Protein AF-A0A355U3R2-F1 (afdb_monomer)

pLDDT: mean 89.85, std 12.74, range [35.38, 98.75]

Radius of gyration: 18.37 Å; Cα contacts (8 Å, |Δi|>4): 341; chains: 1; bounding box: 44×31×58 Å

Structure (mmCIF, N/CA/C/O backbone):
data_AF-A0A355U3R2-F1
#
_entry.id   AF-A0A355U3R2-F1
#
loop_
_atom_site.group_PDB
_atom_site.id
_atom_site.type_symbol
_atom_site.label_atom_id
_atom_site.label_alt_id
_atom_site.label_comp_id
_atom_site.label_asym_id
_atom_site.label_entity_id
_atom_site.label_seq_id
_atom_site.pdbx_PDB_ins_code
_atom_site.Cartn_x
_atom_site.Cartn_y
_atom_site.Cartn_z
_atom_site.occupancy
_atom_site.B_iso_or_equiv
_atom_site.auth_seq_id
_atom_site.auth_comp_id
_atom_site.auth_asym_id
_atom_site.auth_atom_id
_atom_site.pdbx_PDB_model_num
ATOM 1 N N . MET A 1 1 ? -18.782 13.276 33.939 1.00 35.38 1 MET A N 1
ATOM 2 C CA . MET A 1 1 ? -17.919 12.257 34.568 1.00 35.38 1 MET A CA 1
ATOM 3 C C . MET A 1 1 ? -17.200 11.603 33.400 1.00 35.38 1 MET A C 1
ATOM 5 O O . MET A 1 1 ? -17.898 11.172 32.496 1.00 35.38 1 MET A O 1
ATOM 9 N N . ARG A 1 2 ? -15.871 11.738 33.277 1.00 37.59 2 ARG A N 1
ATOM 10 C CA . ARG A 1 2 ? -15.135 11.138 32.151 1.00 37.59 2 ARG A CA 1
ATOM 11 C C . ARG A 1 2 ? -15.121 9.638 32.408 1.00 37.59 2 ARG A C 1
ATOM 13 O O . ARG A 1 2 ? -14.421 9.204 33.317 1.00 37.59 2 ARG A O 1
ATOM 20 N N . ASP A 1 3 ? -15.949 8.891 31.693 1.00 45.31 3 ASP A N 1
ATOM 21 C CA . ASP A 1 3 ? -15.843 7.439 31.676 1.00 45.31 3 ASP A CA 1
ATOM 22 C C . ASP A 1 3 ? -14.505 7.118 31.007 1.00 45.31 3 ASP A C 1
ATOM 24 O O . ASP A 1 3 ? -14.328 7.316 29.807 1.00 45.31 3 ASP A O 1
ATOM 28 N N . TYR A 1 4 ? -13.511 6.746 31.813 1.00 55.56 4 TYR A N 1
ATOM 29 C CA . TYR A 1 4 ? -12.210 6.318 31.318 1.00 55.56 4 TYR A CA 1
ATOM 30 C C . TYR A 1 4 ? -12.395 4.940 30.683 1.00 55.56 4 TYR A C 1
ATOM 32 O O . TYR A 1 4 ? -12.311 3.916 31.360 1.00 55.56 4 TYR A O 1
ATOM 40 N N . PHE A 1 5 ? -12.704 4.913 29.388 1.00 63.75 5 PHE A N 1
ATOM 41 C CA . PHE A 1 5 ? -12.643 3.688 28.607 1.00 63.75 5 PHE A CA 1
ATOM 42 C C . PHE A 1 5 ? -11.189 3.220 28.580 1.00 63.75 5 PHE A C 1
ATOM 44 O O . PHE A 1 5 ? -10.333 3.848 27.961 1.00 63.75 5 PHE A O 1
ATOM 51 N N . CYS A 1 6 ? -10.901 2.135 29.296 1.00 68.62 6 CYS A N 1
ATOM 52 C CA . CYS A 1 6 ? -9.616 1.466 29.192 1.00 68.62 6 CYS A CA 1
ATOM 53 C C . CYS A 1 6 ? -9.643 0.533 27.982 1.00 68.62 6 CYS A C 1
ATOM 55 O O . CYS A 1 6 ? -10.516 -0.332 27.878 1.00 68.62 6 CYS A O 1
ATOM 57 N N . TYR A 1 7 ? -8.664 0.680 27.096 1.00 74.56 7 TYR A N 1
ATOM 58 C CA . TYR A 1 7 ? -8.499 -0.190 25.939 1.00 74.56 7 TYR A CA 1
ATOM 59 C C . TYR A 1 7 ? -7.416 -1.219 26.222 1.00 74.56 7 TYR A C 1
ATOM 61 O O . TYR A 1 7 ? -6.373 -0.903 26.799 1.00 74.56 7 TYR A O 1
ATOM 69 N N . TYR A 1 8 ? -7.662 -2.459 25.808 1.00 77.50 8 TYR A N 1
ATOM 70 C CA . TYR A 1 8 ? -6.742 -3.564 26.025 1.00 77.50 8 TYR A CA 1
ATOM 71 C C . TYR A 1 8 ? -6.544 -4.364 24.742 1.00 77.50 8 TYR A C 1
ATOM 73 O O . TYR A 1 8 ? -7.504 -4.628 24.020 1.00 77.50 8 TYR A O 1
ATOM 81 N N . GLU A 1 9 ? -5.312 -4.801 24.495 1.00 83.38 9 GLU A N 1
ATOM 82 C CA . GLU A 1 9 ? -4.995 -5.792 23.466 1.00 83.38 9 GLU A CA 1
ATOM 83 C C . GLU A 1 9 ? -4.500 -7.088 24.115 1.00 83.38 9 GLU A C 1
ATOM 85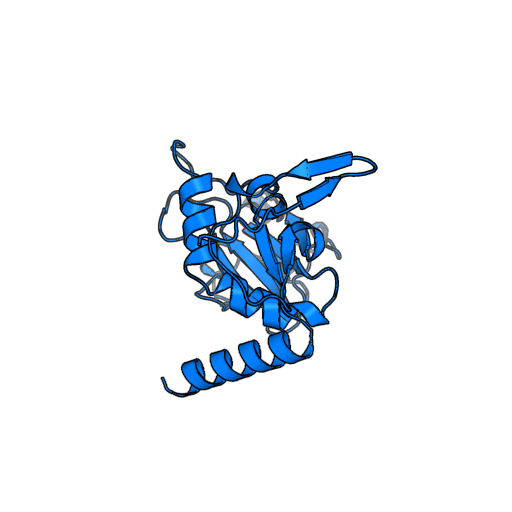 O O . GLU A 1 9 ? -3.821 -7.071 25.148 1.00 83.38 9 GLU A O 1
ATOM 90 N N . LYS A 1 10 ? -4.850 -8.231 23.517 1.00 77.06 10 LYS A N 1
ATOM 91 C CA . LYS A 1 10 ? -4.363 -9.540 23.957 1.00 77.06 10 LYS A CA 1
ATOM 92 C C . LYS A 1 10 ? -3.159 -9.942 23.111 1.00 77.06 10 LYS A C 1
ATOM 94 O O . LYS A 1 10 ? -3.296 -10.148 21.908 1.00 77.06 10 LYS A O 1
ATOM 99 N N . VAL A 1 11 ? -1.998 -10.093 23.741 1.00 80.44 11 VAL A N 1
ATOM 100 C CA . VAL A 1 11 ? -0.756 -10.530 23.088 1.00 80.44 11 VAL A CA 1
ATOM 101 C C . VAL A 1 11 ? -0.393 -11.902 23.642 1.00 80.44 11 VAL A C 1
ATOM 103 O O . VAL A 1 11 ? 0.079 -12.037 24.769 1.00 80.44 11 VAL A O 1
ATOM 106 N N . GLY A 1 12 ? -0.680 -12.952 22.870 1.00 81.94 12 GLY A N 1
ATOM 107 C CA . GLY A 1 12 ? -0.558 -14.327 23.357 1.00 81.94 12 GLY A CA 1
ATOM 108 C C . GLY A 1 12 ? -1.509 -14.587 24.531 1.00 81.94 12 GLY A C 1
ATOM 109 O O . GLY A 1 12 ? -2.730 -14.543 24.369 1.00 81.94 12 GLY A O 1
ATOM 110 N N . SER A 1 13 ? -0.961 -14.872 25.713 1.00 80.38 13 SER A N 1
ATOM 111 C CA . SER A 1 13 ? -1.727 -15.053 26.956 1.00 80.38 13 SER A CA 1
ATOM 112 C C . SER A 1 13 ? -1.881 -13.776 27.786 1.00 80.38 13 SER A C 1
ATOM 114 O O . SER A 1 13 ? -2.672 -13.769 28.727 1.00 80.38 13 SER A O 1
ATOM 116 N N . GLU A 1 14 ? -1.151 -12.710 27.463 1.00 82.50 14 GLU A N 1
ATOM 117 C CA . GLU A 1 14 ? -1.108 -11.484 28.260 1.00 82.50 14 GLU A CA 1
ATOM 118 C C . GLU A 1 14 ? -2.121 -10.445 27.773 1.00 82.50 14 GLU A C 1
ATOM 120 O O . GLU A 1 14 ? -2.466 -10.386 26.592 1.00 82.50 14 GLU A O 1
ATOM 125 N N . THR A 1 15 ? -2.605 -9.618 28.702 1.00 84.00 15 THR A N 1
ATOM 126 C CA . THR A 1 15 ? -3.482 -8.476 28.414 1.00 84.00 15 THR A CA 1
ATOM 127 C C . THR A 1 15 ? -2.700 -7.194 28.660 1.00 84.00 15 THR A C 1
ATOM 129 O O . THR A 1 15 ? -2.269 -6.944 29.785 1.00 84.00 15 THR A O 1
ATOM 132 N N . LYS A 1 16 ? -2.519 -6.383 27.619 1.00 85.00 16 LYS A N 1
ATOM 133 C CA . LYS A 1 16 ? -1.796 -5.110 27.679 1.00 85.00 16 LYS A CA 1
ATOM 134 C C . LYS A 1 16 ? -2.791 -3.955 27.625 1.00 85.00 16 LYS A C 1
ATOM 136 O O . LYS A 1 16 ? -3.649 -3.938 26.750 1.00 85.00 16 LYS A O 1
ATOM 141 N N . ASN A 1 17 ? -2.676 -2.996 28.544 1.00 84.69 17 ASN A N 1
ATOM 142 C CA . ASN A 1 17 ? -3.423 -1.738 28.472 1.00 84.69 17 ASN A CA 1
ATOM 143 C C . ASN A 1 17 ? -2.797 -0.844 27.387 1.00 84.69 17 ASN A C 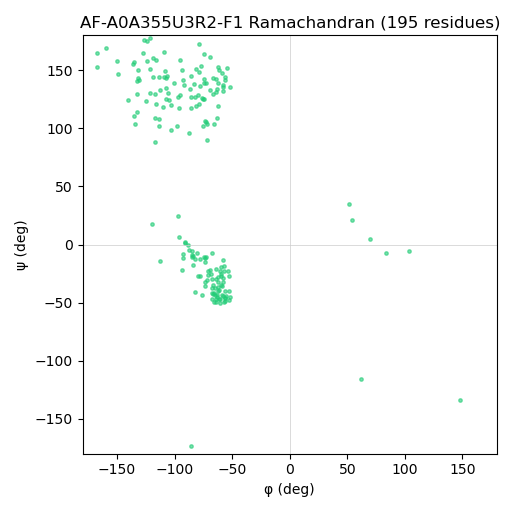1
ATOM 145 O O . ASN A 1 17 ? -1.594 -0.594 27.427 1.00 84.69 17 ASN A O 1
ATOM 149 N N . ILE A 1 18 ? -3.610 -0.396 26.433 1.00 84.44 18 ILE A N 1
ATOM 150 C CA . ILE A 1 18 ? -3.215 0.452 25.298 1.00 84.44 18 ILE A CA 1
ATOM 151 C C . ILE A 1 18 ? -3.962 1.789 25.288 1.00 84.44 18 ILE A C 1
ATOM 153 O O . ILE A 1 18 ? -4.020 2.450 24.260 1.00 84.44 18 ILE A O 1
ATOM 157 N N . THR A 1 19 ? -4.560 2.187 26.413 1.00 82.12 19 THR A N 1
ATOM 158 C CA . THR A 1 19 ? -5.394 3.399 26.510 1.00 82.12 19 THR A CA 1
ATOM 159 C C . THR A 1 19 ? -4.635 4.649 26.068 1.00 82.12 19 THR A C 1
ATOM 161 O O . THR A 1 19 ? -5.186 5.459 25.333 1.00 82.12 19 THR A O 1
ATOM 164 N N . ASP A 1 20 ? -3.356 4.758 26.432 1.00 83.88 20 ASP A N 1
ATOM 165 C CA . ASP A 1 20 ? -2.499 5.889 26.051 1.00 83.88 20 ASP A CA 1
ATOM 166 C C . ASP A 1 20 ? -2.074 5.860 24.569 1.00 83.88 20 ASP A C 1
ATOM 168 O O . ASP A 1 20 ? -1.538 6.842 24.062 1.00 83.88 20 ASP A O 1
ATOM 172 N N . GLU A 1 21 ? -2.300 4.744 23.866 1.00 81.31 21 GLU A N 1
ATOM 173 C CA . GLU A 1 21 ? -2.041 4.607 22.427 1.00 81.31 21 GLU A CA 1
ATOM 174 C C . GLU A 1 21 ? -3.284 4.943 21.579 1.00 81.31 21 GLU A C 1
ATOM 176 O O . GLU A 1 21 ? -3.194 4.992 20.351 1.00 81.31 21 GLU A O 1
ATOM 181 N N . ILE A 1 22 ? -4.453 5.151 22.201 1.00 85.00 22 ILE A N 1
ATOM 182 C CA . ILE A 1 22 ? -5.702 5.387 21.476 1.00 85.00 22 ILE A CA 1
ATOM 183 C C . ILE A 1 22 ? -5.779 6.835 20.978 1.00 85.00 22 ILE A C 1
ATOM 185 O O . ILE A 1 22 ? -5.762 7.767 21.782 1.00 85.00 22 ILE A O 1
ATOM 189 N N . PRO A 1 23 ? -5.908 7.044 19.656 1.00 81.19 23 PRO A N 1
ATOM 190 C CA . PRO A 1 23 ? -5.811 8.375 19.056 1.00 81.19 23 PRO A CA 1
ATOM 191 C C . PRO A 1 23 ? -7.080 9.225 19.231 1.00 81.19 23 PRO A C 1
ATOM 193 O O . PRO A 1 23 ? -7.009 10.451 19.188 1.00 81.19 23 PRO A O 1
ATOM 196 N N . PHE A 1 24 ? -8.249 8.588 19.358 1.00 87.25 24 PHE A N 1
ATOM 197 C CA . PHE A 1 24 ? -9.562 9.235 19.394 1.00 87.25 24 PHE A CA 1
ATOM 198 C C . PHE A 1 24 ? -10.654 8.260 19.856 1.00 87.25 24 PHE A C 1
ATOM 200 O O . PHE A 1 24 ? -10.472 7.042 19.829 1.00 87.25 24 PHE A O 1
ATOM 207 N N . ASP A 1 25 ? -11.815 8.802 20.223 1.00 86.44 25 ASP A N 1
ATOM 208 C CA . ASP A 1 25 ? -12.994 8.011 20.574 1.00 86.44 25 ASP A CA 1
ATOM 209 C C . ASP A 1 25 ? -13.664 7.400 19.333 1.00 86.44 25 ASP A C 1
ATOM 211 O O . ASP A 1 25 ? -13.779 8.032 18.280 1.00 86.44 25 ASP A O 1
ATOM 215 N N . ILE A 1 26 ? -14.161 6.170 19.474 1.00 87.38 26 ILE A N 1
ATOM 216 C CA . ILE A 1 26 ? -14.922 5.445 18.446 1.00 87.38 26 ILE A CA 1
ATOM 217 C C . ILE A 1 26 ? -16.285 5.012 19.001 1.00 87.38 26 ILE A C 1
ATOM 219 O O . ILE A 1 26 ? -16.444 4.903 20.218 1.00 87.38 26 ILE A O 1
ATOM 223 N N . PRO A 1 27 ? -17.293 4.739 18.149 1.00 88.94 27 PRO A N 1
ATOM 224 C CA . PRO A 1 27 ? -18.547 4.159 18.618 1.00 88.94 27 PRO A CA 1
ATOM 225 C C . PRO A 1 27 ? -18.308 2.841 19.366 1.00 88.94 27 PRO A C 1
ATOM 227 O O . PRO A 1 27 ? -17.495 2.033 18.932 1.00 88.94 27 PRO A O 1
ATOM 230 N N . ASN A 1 28 ? -19.091 2.564 20.414 1.00 85.19 28 ASN A N 1
ATOM 231 C CA . ASN A 1 28 ? -18.960 1.339 21.227 1.00 85.19 28 ASN A CA 1
ATOM 232 C C . ASN A 1 28 ? -19.087 0.025 20.432 1.00 85.19 28 ASN A C 1
ATOM 234 O O . ASN A 1 28 ? -18.725 -1.037 20.928 1.00 85.19 28 ASN A O 1
ATOM 238 N N . SER A 1 29 ? -19.665 0.073 19.228 1.00 88.69 29 SER A N 1
ATOM 239 C CA . SER A 1 29 ? -19.777 -1.083 18.336 1.00 88.69 29 SER A CA 1
ATOM 240 C C . SER A 1 29 ? -18.509 -1.351 17.524 1.00 88.69 29 SER A C 1
ATOM 242 O O . SER A 1 29 ? -18.412 -2.400 16.893 1.00 88.6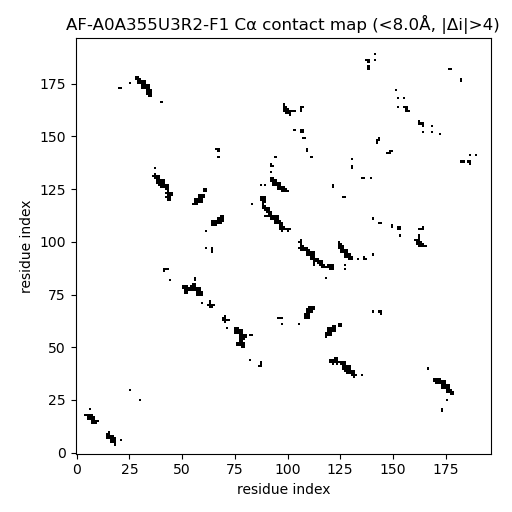9 29 SER A O 1
ATOM 244 N N . TRP A 1 30 ? -17.565 -0.412 17.498 1.00 92.19 30 TRP A N 1
ATOM 245 C CA . TRP A 1 30 ? -16.288 -0.526 16.807 1.00 92.19 30 TRP A CA 1
ATOM 246 C C . TRP A 1 30 ? -15.226 -1.007 17.795 1.00 92.19 30 TRP A C 1
ATOM 248 O O . TRP A 1 30 ? -15.358 -0.849 19.007 1.00 92.19 30 TRP A O 1
ATOM 258 N N . CYS A 1 31 ? -14.144 -1.571 17.275 1.00 90.31 31 CYS A N 1
ATOM 259 C CA . CYS A 1 31 ? -12.959 -1.867 18.069 1.00 90.31 31 CYS A CA 1
ATOM 260 C C . CYS A 1 31 ? -11.713 -1.278 17.415 1.00 90.31 31 CYS A C 1
ATOM 262 O O . CYS A 1 31 ? -11.731 -0.908 16.244 1.00 90.31 31 CYS A O 1
ATOM 264 N N . PHE A 1 32 ? -10.628 -1.194 18.176 1.00 92.50 32 PHE A N 1
ATOM 265 C CA . PHE A 1 32 ? -9.307 -0.942 17.618 1.00 92.50 32 PHE A CA 1
ATOM 266 C C . PHE A 1 32 ? -8.597 -2.262 17.341 1.00 92.50 32 PHE A C 1
ATOM 268 O O . PHE A 1 32 ? -8.695 -3.211 18.122 1.00 92.50 32 PHE A O 1
ATOM 275 N N . ILE A 1 33 ? -7.863 -2.308 16.235 1.00 93.81 33 ILE A N 1
ATOM 276 C CA . ILE A 1 33 ? -7.021 -3.438 15.852 1.00 93.81 33 ILE A CA 1
ATOM 277 C C . ILE A 1 33 ? -5.674 -2.926 15.344 1.00 93.81 33 ILE A C 1
ATOM 279 O O . ILE A 1 33 ? -5.565 -1.795 14.875 1.00 93.81 33 ILE A O 1
ATOM 283 N N . ARG A 1 34 ? -4.630 -3.753 15.423 1.00 95.12 34 ARG A N 1
ATOM 284 C CA . ARG A 1 34 ? -3.361 -3.472 14.743 1.00 95.12 34 ARG A CA 1
ATOM 285 C C . ARG A 1 34 ? -3.504 -3.802 13.262 1.00 95.12 34 ARG A C 1
ATOM 287 O O . ARG A 1 34 ? -4.027 -4.860 12.919 1.00 95.12 34 ARG A O 1
ATOM 294 N N . LEU A 1 35 ? -3.000 -2.942 12.383 1.00 97.19 35 LEU A N 1
ATOM 295 C CA . LEU A 1 35 ? -3.167 -3.106 10.940 1.00 97.19 35 LEU A CA 1
ATOM 296 C C . LEU A 1 35 ? -2.604 -4.444 10.427 1.00 97.19 35 LEU A C 1
ATOM 298 O O . LEU A 1 35 ? -3.205 -5.021 9.524 1.00 97.19 35 LEU A O 1
ATOM 302 N N . LYS A 1 36 ? -1.538 -4.990 11.038 1.00 97.06 36 LYS A N 1
ATOM 303 C CA . LYS A 1 36 ? -0.993 -6.329 10.710 1.00 97.06 36 LYS A CA 1
ATOM 304 C C . LYS A 1 36 ? -2.028 -7.458 10.731 1.00 97.06 36 LYS A C 1
ATOM 306 O O . LYS A 1 36 ? -1.862 -8.444 10.027 1.00 97.06 36 LYS A O 1
ATOM 311 N N . GLU A 1 37 ? -3.099 -7.321 11.512 1.00 96.69 37 GLU A N 1
ATOM 312 C CA . GLU A 1 37 ? -4.168 -8.321 11.588 1.00 96.69 37 GLU A CA 1
ATOM 313 C C . GLU A 1 37 ? -5.075 -8.301 10.345 1.00 96.69 37 GLU A C 1
ATOM 315 O O . GLU A 1 37 ? -5.906 -9.186 10.173 1.00 96.69 37 GLU A O 1
ATOM 320 N N . LEU A 1 38 ? -4.945 -7.290 9.477 1.00 97.56 38 LEU A N 1
ATOM 321 C CA . LEU A 1 38 ? -5.729 -7.122 8.250 1.00 97.56 38 LEU A CA 1
ATOM 322 C C . LEU A 1 38 ? -4.887 -7.278 6.976 1.00 97.56 38 LEU A C 1
ATOM 324 O O . LEU A 1 38 ? -5.459 -7.408 5.889 1.00 97.56 38 LEU A O 1
ATOM 328 N N . ILE A 1 39 ? -3.550 -7.251 7.071 1.00 98.31 39 ILE A N 1
ATOM 329 C CA . ILE A 1 39 ? -2.662 -7.149 5.903 1.00 98.31 39 ILE A CA 1
ATOM 330 C C . ILE A 1 39 ? -1.467 -8.115 5.934 1.00 98.31 39 ILE A C 1
ATOM 332 O O . ILE A 1 39 ? -0.983 -8.517 6.985 1.00 98.31 39 ILE A O 1
ATOM 336 N N . LYS A 1 40 ? -0.925 -8.413 4.750 1.00 97.75 40 LYS A N 1
ATOM 337 C CA . LYS A 1 40 ? 0.433 -8.923 4.521 1.00 97.75 40 LYS A CA 1
ATOM 338 C C . LYS A 1 40 ? 1.233 -7.843 3.795 1.00 97.75 40 LYS A C 1
ATOM 340 O O . LYS A 1 40 ? 0.776 -7.297 2.791 1.00 97.75 40 LYS A O 1
ATOM 345 N N . ILE A 1 41 ? 2.448 -7.569 4.261 1.00 98.06 41 ILE A N 1
ATOM 346 C CA . ILE A 1 41 ? 3.371 -6.644 3.593 1.00 98.06 41 ILE A CA 1
ATOM 347 C C . ILE A 1 41 ? 4.315 -7.445 2.696 1.00 98.06 41 ILE A C 1
ATOM 349 O O . ILE A 1 41 ? 4.946 -8.401 3.144 1.00 98.06 41 ILE A O 1
ATOM 353 N N . ILE A 1 42 ? 4.431 -7.053 1.429 1.00 97.81 42 ILE A N 1
ATOM 354 C CA . ILE A 1 42 ? 5.301 -7.703 0.444 1.00 97.81 42 ILE A CA 1
ATOM 355 C C . ILE A 1 42 ? 6.298 -6.675 -0.100 1.00 97.81 42 ILE A C 1
ATOM 357 O O . ILE A 1 42 ? 5.941 -5.558 -0.491 1.00 97.81 42 ILE A O 1
ATOM 361 N N . SER A 1 43 ? 7.579 -7.046 -0.093 1.00 96.44 43 SER A N 1
ATOM 362 C CA . SER A 1 43 ? 8.673 -6.215 -0.593 1.00 96.44 43 SER A CA 1
ATOM 363 C C . SER A 1 43 ? 8.770 -6.247 -2.117 1.00 96.44 43 SER A C 1
ATOM 365 O O . SER A 1 43 ? 8.472 -7.253 -2.762 1.00 96.44 43 SER A O 1
ATOM 367 N N . GLY A 1 44 ? 9.213 -5.128 -2.692 1.00 96.31 44 GLY A N 1
ATOM 368 C CA . GLY A 1 44 ? 9.498 -5.044 -4.118 1.00 96.31 44 GLY A CA 1
ATOM 369 C C . 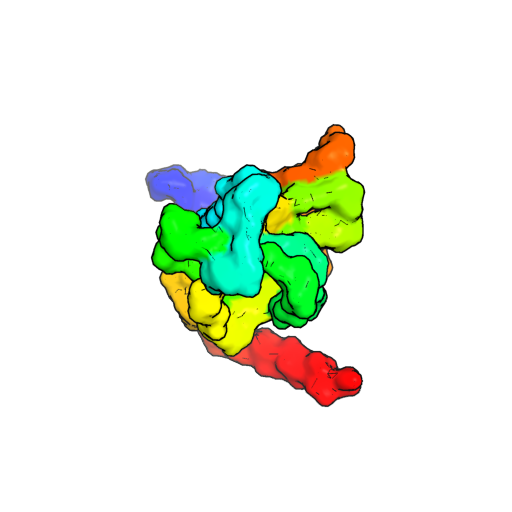GLY A 1 44 ? 10.834 -5.659 -4.519 1.00 96.31 44 GLY A C 1
ATOM 370 O O . GLY A 1 44 ? 11.653 -6.044 -3.684 1.00 96.31 44 GLY A O 1
ATOM 371 N N . VAL A 1 45 ? 11.047 -5.735 -5.828 1.00 96.38 45 VAL A N 1
ATOM 372 C CA . VAL A 1 45 ? 12.217 -6.368 -6.436 1.00 96.38 45 VAL A CA 1
ATOM 373 C C . VAL A 1 45 ? 13.375 -5.381 -6.558 1.00 96.38 45 VAL A C 1
ATOM 375 O O . VAL A 1 45 ? 13.210 -4.251 -7.027 1.00 96.38 45 VAL A O 1
ATOM 378 N N . SER A 1 46 ? 14.561 -5.835 -6.155 1.00 95.44 46 SER A N 1
ATOM 379 C CA . SER A 1 46 ? 15.842 -5.194 -6.461 1.00 95.44 46 SER A CA 1
ATOM 380 C C . SER A 1 46 ? 16.415 -5.792 -7.741 1.00 95.44 46 SER A C 1
ATOM 382 O O . SER A 1 46 ? 16.388 -7.007 -7.924 1.00 95.44 46 SER A O 1
ATOM 384 N N . TYR A 1 47 ? 16.948 -4.950 -8.618 1.00 95.69 47 TYR A N 1
ATOM 385 C CA . TYR A 1 47 ? 17.479 -5.364 -9.915 1.00 95.69 47 TYR A CA 1
ATOM 386 C C . TYR A 1 47 ? 18.620 -4.444 -10.353 1.00 95.69 47 TYR A C 1
ATOM 388 O O . TYR A 1 47 ? 18.726 -3.302 -9.896 1.00 95.69 47 TYR A O 1
ATOM 396 N N . ASP A 1 48 ? 19.474 -4.945 -11.243 1.00 95.50 48 ASP A N 1
ATOM 397 C CA . ASP A 1 48 ? 20.524 -4.154 -11.874 1.00 95.50 48 ASP A CA 1
ATOM 398 C C . ASP A 1 48 ? 19.967 -3.425 -13.105 1.00 95.50 48 ASP A C 1
ATOM 400 O O . ASP A 1 48 ? 19.132 -3.957 -13.837 1.00 95.50 48 ASP A O 1
ATOM 404 N N . LYS A 1 49 ? 20.445 -2.207 -13.377 1.00 94.19 49 LYS A N 1
ATOM 405 C CA . LYS A 1 49 ? 20.036 -1.450 -14.571 1.00 94.19 49 LYS A CA 1
ATOM 406 C C . LYS A 1 49 ? 20.361 -2.185 -15.875 1.00 94.19 49 LYS A C 1
ATOM 408 O O . LYS A 1 49 ? 19.679 -1.963 -16.868 1.00 94.19 49 LYS A O 1
ATOM 413 N N . ARG A 1 50 ? 21.386 -3.043 -15.876 1.00 97.19 50 ARG A N 1
ATOM 414 C CA . ARG A 1 50 ? 21.790 -3.868 -17.025 1.00 97.19 50 ARG A CA 1
ATOM 415 C C . ARG A 1 50 ? 20.783 -4.966 -17.358 1.00 97.19 50 ARG A C 1
ATOM 417 O O . ARG A 1 50 ? 20.790 -5.448 -18.482 1.00 97.19 50 ARG A O 1
ATOM 424 N N . ASP A 1 51 ? 19.943 -5.357 -16.401 1.00 97.19 51 ASP A N 1
ATOM 425 C CA . ASP A 1 51 ? 18.903 -6.363 -16.611 1.00 97.19 51 ASP A CA 1
ATOM 426 C C . ASP A 1 51 ? 17.613 -5.769 -17.195 1.00 97.19 51 ASP A C 1
ATOM 428 O O . ASP A 1 51 ? 16.704 -6.524 -17.518 1.00 97.19 51 ASP A O 1
ATOM 432 N N . ILE A 1 52 ? 17.512 -4.442 -17.338 1.00 97.56 52 ILE A N 1
ATOM 433 C CA . ILE A 1 52 ? 16.341 -3.799 -17.945 1.00 97.56 52 ILE A CA 1
ATOM 434 C C . ILE A 1 52 ? 16.227 -4.221 -19.413 1.00 97.56 52 ILE A C 1
ATOM 436 O O . ILE A 1 52 ? 17.191 -4.139 -20.175 1.00 97.56 52 ILE A O 1
ATOM 440 N N . CYS A 1 53 ? 15.029 -4.631 -19.816 1.00 96.44 53 CYS A N 1
ATOM 441 C CA . CYS A 1 53 ? 14.703 -5.031 -21.182 1.00 96.44 53 CYS A CA 1
ATOM 442 C C . CYS A 1 53 ? 13.489 -4.255 -21.717 1.00 96.44 53 CYS A C 1
ATOM 444 O O . CYS A 1 53 ? 12.897 -3.440 -21.012 1.00 96.44 53 CYS A O 1
ATOM 446 N N . SER A 1 54 ? 13.142 -4.467 -22.989 1.00 93.94 54 SER A N 1
ATOM 447 C CA . SER A 1 54 ? 12.043 -3.756 -23.663 1.00 93.94 54 SER A CA 1
ATOM 448 C C . SER A 1 54 ? 10.655 -4.362 -23.424 1.00 93.94 54 SER A C 1
ATOM 450 O O . SER A 1 54 ? 9.655 -3.705 -23.687 1.00 93.94 54 SER A O 1
ATOM 452 N N . ASP A 1 55 ? 10.598 -5.615 -22.974 1.00 93.19 55 ASP A N 1
ATOM 453 C CA . ASP A 1 55 ? 9.386 -6.412 -22.740 1.00 93.19 55 ASP A CA 1
ATOM 454 C C . ASP A 1 55 ? 9.656 -7.393 -21.588 1.00 93.19 55 ASP A C 1
ATOM 456 O O . ASP A 1 55 ? 10.784 -7.853 -21.417 1.00 93.19 55 ASP A O 1
ATOM 460 N N . GLY A 1 56 ? 8.636 -7.699 -20.793 1.00 96.56 56 GLY A N 1
ATOM 461 C CA . GLY A 1 56 ? 8.673 -8.691 -19.734 1.00 96.56 56 GLY A CA 1
ATOM 462 C C . GLY A 1 56 ? 7.753 -8.297 -18.588 1.00 96.56 56 GLY A C 1
ATOM 463 O O . GLY A 1 56 ? 6.615 -7.871 -18.781 1.00 96.56 56 GLY A O 1
ATOM 464 N N . ILE A 1 57 ? 8.271 -8.413 -17.372 1.00 98.12 57 ILE A N 1
ATOM 465 C CA . ILE A 1 57 ? 7.567 -8.031 -16.154 1.00 98.12 57 ILE A CA 1
ATOM 466 C C . ILE A 1 57 ? 7.694 -6.524 -15.974 1.00 98.12 57 ILE A C 1
ATOM 468 O O . ILE A 1 57 ? 8.802 -6.013 -15.804 1.00 98.12 57 ILE A O 1
ATOM 472 N N . ARG A 1 58 ? 6.569 -5.814 -15.959 1.00 98.56 58 ARG A N 1
ATOM 473 C CA . ARG A 1 58 ? 6.522 -4.382 -15.665 1.00 98.56 58 ARG A CA 1
ATOM 474 C C . ARG A 1 58 ? 6.852 -4.138 -14.195 1.00 98.56 58 ARG A C 1
ATOM 476 O O . ARG A 1 58 ? 6.275 -4.769 -13.314 1.00 98.56 58 ARG A O 1
ATOM 483 N N . ILE A 1 59 ? 7.735 -3.186 -13.916 1.00 98.56 59 ILE A N 1
ATOM 484 C CA . ILE A 1 59 ? 8.148 -2.813 -12.564 1.00 98.56 59 ILE A CA 1
ATOM 485 C C . ILE A 1 59 ? 7.681 -1.396 -12.249 1.00 98.56 59 ILE A C 1
ATOM 487 O O . ILE A 1 59 ? 8.244 -0.415 -12.742 1.00 98.56 59 ILE A O 1
ATOM 491 N N . LEU A 1 60 ? 6.678 -1.287 -11.379 1.00 98.56 60 LEU A N 1
ATOM 492 C CA . LEU A 1 60 ? 6.188 0.000 -10.901 1.00 98.56 60 LEU A CA 1
ATOM 493 C C . LEU A 1 60 ? 7.182 0.638 -9.926 1.00 98.56 60 LEU A C 1
ATOM 495 O O . LEU A 1 60 ? 7.755 -0.015 -9.049 1.00 98.56 60 LEU A O 1
ATOM 499 N N . ARG A 1 61 ? 7.357 1.949 -10.060 1.00 97.50 61 ARG A N 1
ATOM 500 C CA . ARG A 1 61 ? 8.194 2.817 -9.225 1.00 97.50 61 ARG A CA 1
ATOM 501 C C . ARG A 1 61 ? 7.331 3.914 -8.598 1.00 97.50 61 ARG A C 1
ATOM 503 O O . ARG A 1 61 ? 6.140 4.020 -8.866 1.00 97.50 61 ARG A O 1
ATOM 510 N N . GLY A 1 62 ? 7.925 4.766 -7.761 1.00 96.19 62 GLY A N 1
ATOM 511 C CA . GLY A 1 62 ? 7.184 5.810 -7.034 1.00 96.19 62 GLY A CA 1
ATOM 512 C C . GLY A 1 62 ? 6.397 6.796 -7.907 1.00 96.19 62 GLY A C 1
ATOM 513 O O . GLY A 1 62 ? 5.441 7.391 -7.413 1.00 96.19 62 GLY A O 1
ATOM 514 N N . GLY A 1 63 ? 6.769 6.953 -9.183 1.00 96.25 63 GLY A N 1
ATOM 515 C CA . GLY A 1 63 ? 6.029 7.764 -10.155 1.00 96.25 63 GLY A CA 1
ATOM 516 C C . GLY A 1 63 ? 4.692 7.151 -10.581 1.00 96.25 63 GLY A C 1
ATOM 517 O O . GLY A 1 63 ? 3.775 7.893 -10.905 1.00 96.25 63 GLY A O 1
ATOM 518 N N . ASN A 1 64 ? 4.551 5.825 -10.510 1.00 98.25 64 ASN A N 1
ATOM 519 C CA . ASN A 1 64 ? 3.319 5.118 -10.863 1.00 98.25 64 ASN A CA 1
ATOM 520 C C . ASN A 1 64 ? 2.245 5.201 -9.773 1.00 98.25 64 ASN A C 1
ATOM 522 O O . ASN A 1 64 ? 1.108 4.795 -10.000 1.00 98.25 64 ASN A O 1
ATOM 526 N N . ILE A 1 65 ? 2.611 5.656 -8.572 1.00 98.00 65 ILE A N 1
ATOM 527 C CA . ILE A 1 65 ? 1.728 5.668 -7.407 1.00 98.00 65 ILE A CA 1
ATOM 528 C C . ILE A 1 65 ? 1.131 7.067 -7.268 1.00 98.00 65 ILE A C 1
ATOM 530 O O . ILE A 1 65 ? 1.807 7.993 -6.807 1.00 98.00 65 ILE A O 1
ATOM 534 N N . GLY A 1 66 ? -0.122 7.208 -7.700 1.00 95.50 66 GLY A N 1
ATOM 535 C CA . GLY A 1 66 ? -0.937 8.407 -7.515 1.00 95.50 66 GLY A CA 1
ATOM 536 C C . GLY A 1 66 ? -1.656 8.406 -6.165 1.00 95.50 66 GLY A C 1
ATOM 537 O O . GLY A 1 66 ? -1.439 7.527 -5.335 1.00 95.50 66 GLY A O 1
ATOM 538 N N . GLU A 1 67 ? -2.531 9.387 -5.943 1.00 93.88 67 GLU A N 1
ATOM 539 C CA . GLU A 1 67 ? -3.430 9.382 -4.782 1.00 93.88 67 GLU A CA 1
ATOM 540 C C . GLU A 1 67 ? -4.518 8.323 -5.009 1.00 93.88 67 GLU A C 1
ATOM 542 O O . GLU A 1 67 ? -5.378 8.482 -5.875 1.00 93.88 67 GLU A O 1
ATOM 547 N N . LEU A 1 68 ? -4.410 7.196 -4.299 1.00 96.12 68 LEU A N 1
ATOM 548 C CA . LEU A 1 68 ? -5.257 6.000 -4.408 1.00 96.12 68 LEU A CA 1
ATOM 549 C C . LEU A 1 68 ? -5.384 5.406 -5.814 1.00 96.12 68 LEU A C 1
ATOM 551 O O . LEU A 1 68 ? -6.296 4.631 -6.081 1.00 96.12 68 LEU A O 1
ATOM 555 N N . THR A 1 69 ? -4.455 5.703 -6.714 1.00 96.94 69 THR A N 1
ATOM 556 C CA . THR A 1 69 ? -4.481 5.196 -8.089 1.00 96.94 69 THR A CA 1
ATOM 557 C C . THR A 1 69 ? -3.132 4.622 -8.487 1.00 96.94 69 THR A C 1
ATOM 559 O O . THR A 1 69 ? -2.081 5.056 -8.012 1.00 96.94 69 THR A O 1
ATOM 562 N N . ILE A 1 70 ? -3.169 3.633 -9.377 1.00 98.19 70 ILE A N 1
ATOM 563 C CA . ILE A 1 70 ? -1.990 3.106 -10.061 1.00 98.19 70 ILE A CA 1
ATOM 564 C C . ILE A 1 70 ? -2.009 3.621 -11.498 1.00 98.19 70 ILE A C 1
ATOM 566 O O . ILE A 1 70 ? -2.980 3.427 -12.228 1.00 98.19 70 ILE A O 1
ATOM 570 N N . GLN A 1 71 ? -0.927 4.278 -11.898 1.00 97.19 71 GLN A N 1
ATOM 571 C CA . GLN A 1 71 ? -0.776 4.914 -13.200 1.00 97.19 71 GLN A CA 1
ATOM 572 C C . GLN A 1 71 ? 0.366 4.238 -13.954 1.00 97.19 71 GLN A C 1
ATOM 574 O O . GLN A 1 71 ? 1.535 4.389 -13.598 1.00 97.19 71 GLN A O 1
ATOM 579 N N . LEU A 1 72 ? 0.030 3.469 -14.989 1.00 97.31 72 LEU A N 1
ATOM 580 C CA . LEU A 1 72 ? 1.030 2.889 -15.886 1.00 97.31 72 LEU A CA 1
ATOM 581 C C . LEU A 1 72 ? 1.585 3.984 -16.798 1.00 97.31 72 LEU A C 1
ATOM 583 O O . LEU A 1 72 ? 0.825 4.819 -17.291 1.00 97.31 72 LEU A O 1
ATOM 587 N N . GLN A 1 73 ? 2.894 3.974 -17.024 1.00 95.88 73 GLN A N 1
ATOM 588 C CA . GLN A 1 73 ? 3.586 4.995 -17.809 1.00 95.88 73 GLN A CA 1
ATOM 589 C C . GLN A 1 73 ? 4.255 4.371 -19.037 1.00 95.88 73 GLN A C 1
ATOM 591 O O . GLN A 1 73 ? 4.440 3.153 -19.130 1.00 95.88 73 GLN A O 1
ATOM 596 N N . GLN A 1 74 ? 4.568 5.210 -20.026 1.00 92.69 74 GLN A N 1
ATOM 597 C CA . GLN A 1 74 ? 5.218 4.759 -21.262 1.00 92.69 74 GLN A CA 1
ATOM 598 C C . GLN A 1 74 ? 6.687 4.380 -21.033 1.00 92.69 74 GLN A C 1
ATOM 600 O O . GLN A 1 74 ? 7.189 3.481 -21.696 1.00 92.69 74 GLN A O 1
ATOM 605 N N . ASP A 1 75 ? 7.354 5.029 -20.080 1.00 93.56 75 ASP A N 1
ATOM 606 C CA . ASP A 1 75 ? 8.751 4.811 -19.690 1.00 93.56 75 ASP A CA 1
ATOM 607 C C . ASP A 1 75 ? 8.891 3.887 -18.464 1.00 93.56 75 ASP A C 1
ATOM 609 O O . ASP A 1 75 ? 9.883 3.938 -17.725 1.00 93.56 75 ASP A O 1
ATOM 613 N N . ASP A 1 76 ? 7.887 3.037 -18.231 1.00 96.81 76 ASP A N 1
ATOM 614 C CA . ASP A 1 76 ? 7.960 2.003 -17.205 1.00 96.81 76 ASP A CA 1
ATOM 615 C C . ASP A 1 76 ? 9.140 1.057 -17.457 1.00 96.81 76 ASP A C 1
ATOM 617 O O . ASP A 1 76 ? 9.536 0.774 -18.588 1.00 96.81 76 ASP A O 1
ATOM 621 N N . VAL A 1 77 ? 9.711 0.553 -16.365 1.00 97.69 77 VAL A N 1
ATOM 622 C CA . VAL A 1 77 ? 10.821 -0.399 -16.424 1.00 97.69 77 VAL A CA 1
ATOM 623 C C . VAL A 1 77 ? 10.265 -1.800 -16.627 1.00 97.69 77 VAL A C 1
ATOM 625 O O . VAL A 1 77 ? 9.309 -2.179 -15.953 1.00 97.69 77 VAL A O 1
ATOM 628 N N . PHE A 1 78 ? 10.909 -2.590 -17.484 1.00 98.44 78 PHE A N 1
ATOM 629 C CA . PHE A 1 78 ? 10.608 -4.008 -17.650 1.00 98.44 78 PHE A CA 1
ATOM 630 C C . PHE A 1 78 ? 11.824 -4.861 -17.305 1.00 98.44 78 PHE A C 1
ATOM 632 O O . PHE A 1 78 ? 12.966 -4.469 -17.558 1.00 98.44 78 PHE A O 1
ATOM 639 N N . LEU A 1 79 ? 11.564 -6.024 -16.710 1.00 98.50 79 LEU A N 1
ATOM 640 C CA . LEU A 1 79 ? 12.571 -7.031 -16.391 1.00 98.50 79 LEU A CA 1
ATOM 641 C C . LEU A 1 79 ? 12.252 -8.372 -17.062 1.00 98.50 79 LEU A C 1
ATOM 643 O O . LEU A 1 79 ? 11.077 -8.704 -17.234 1.00 98.50 79 LEU A O 1
ATOM 647 N N . PRO A 1 80 ? 13.268 -9.195 -17.379 1.00 98.12 80 PRO A N 1
ATOM 648 C CA . PRO A 1 80 ? 13.048 -10.520 -17.932 1.00 98.12 80 PRO A CA 1
ATOM 649 C C . PRO A 1 80 ? 12.292 -11.414 -16.947 1.00 98.12 80 PRO A C 1
ATOM 651 O O . PRO A 1 80 ? 12.464 -11.295 -15.732 1.00 98.12 80 PRO A O 1
ATOM 654 N N . TYR A 1 81 ? 11.551 -12.398 -17.463 1.00 97.12 81 TYR A N 1
ATOM 655 C CA . TYR A 1 81 ? 10.745 -13.327 -16.657 1.00 97.12 81 TYR A CA 1
ATOM 656 C C . TYR A 1 81 ? 11.526 -14.128 -15.598 1.00 97.12 81 TYR A C 1
ATOM 658 O O . TYR A 1 81 ? 10.922 -14.663 -14.676 1.00 97.12 81 TYR A O 1
ATOM 666 N N . LYS A 1 82 ? 12.868 -14.151 -15.645 1.00 96.12 82 LYS A N 1
ATOM 667 C CA . LYS A 1 82 ? 13.706 -14.698 -14.559 1.00 96.12 82 LYS A CA 1
ATOM 668 C C . LYS A 1 82 ? 13.513 -13.979 -13.209 1.00 96.12 82 LYS A C 1
ATOM 670 O O . LYS A 1 82 ? 13.884 -14.533 -12.183 1.00 96.12 82 LYS A O 1
ATOM 675 N N . TYR A 1 83 ? 12.971 -12.755 -13.214 1.00 97.12 83 TYR A N 1
ATOM 676 C CA . TYR A 1 83 ? 12.618 -11.981 -12.016 1.00 97.12 83 TYR A CA 1
ATOM 677 C C . TYR A 1 83 ? 11.173 -12.202 -11.543 1.00 97.12 83 TYR A C 1
ATOM 679 O O . TYR A 1 83 ? 10.743 -11.528 -10.600 1.00 97.12 83 TYR A O 1
ATOM 687 N N . LEU A 1 84 ? 10.412 -13.081 -12.210 1.00 97.12 84 LEU A N 1
ATOM 688 C CA . LEU A 1 84 ? 9.011 -13.313 -11.879 1.00 97.12 84 LEU A CA 1
ATOM 689 C C . LEU A 1 84 ? 8.907 -13.952 -10.503 1.00 97.12 84 LEU A C 1
ATOM 691 O O . LEU A 1 84 ? 9.544 -14.964 -10.216 1.00 97.12 84 LEU A O 1
ATOM 695 N N . ASP A 1 85 ? 8.063 -13.358 -9.677 1.00 96.81 85 ASP A N 1
ATOM 696 C CA . ASP A 1 85 ? 7.676 -13.879 -8.385 1.00 96.81 85 ASP A CA 1
ATOM 697 C C . ASP A 1 85 ? 6.159 -13.727 -8.245 1.00 96.81 85 ASP A C 1
ATOM 699 O O . ASP A 1 85 ? 5.625 -12.621 -8.126 1.00 96.81 85 ASP A O 1
ATOM 703 N N . GLU A 1 86 ? 5.470 -14.866 -8.260 1.00 94.56 86 GLU A N 1
ATOM 704 C CA . GLU A 1 86 ? 4.011 -14.959 -8.199 1.00 94.56 86 GLU A CA 1
ATOM 705 C C . GLU A 1 86 ? 3.407 -14.300 -6.949 1.00 94.56 86 GLU A C 1
ATOM 707 O O . GLU A 1 86 ? 2.275 -13.802 -6.982 1.00 94.56 86 GLU A O 1
ATOM 712 N N . GLU A 1 87 ? 4.144 -14.246 -5.834 1.00 95.50 87 GLU A N 1
ATOM 713 C CA . GLU A 1 87 ? 3.666 -13.546 -4.643 1.00 95.50 87 GLU A CA 1
ATOM 714 C C . GLU A 1 87 ? 3.729 -12.025 -4.809 1.00 95.50 87 GLU A C 1
ATOM 716 O O . GLU A 1 87 ? 2.871 -11.320 -4.266 1.00 95.50 87 GLU A O 1
ATOM 721 N N . LYS A 1 88 ? 4.718 -11.524 -5.560 1.00 97.19 88 LYS A N 1
ATOM 722 C CA . LYS A 1 88 ? 4.995 -10.090 -5.753 1.00 97.19 88 LYS A CA 1
ATOM 723 C C . LYS A 1 88 ? 4.214 -9.456 -6.902 1.00 97.19 88 LYS A C 1
ATOM 725 O O . LYS A 1 88 ? 4.308 -8.239 -7.078 1.00 97.19 88 LYS A O 1
ATOM 730 N N . GLN A 1 89 ? 3.456 -10.239 -7.671 1.00 97.88 89 GLN A N 1
ATOM 731 C CA . GLN A 1 89 ? 2.534 -9.691 -8.665 1.00 97.88 89 GLN A CA 1
ATOM 732 C C . GLN A 1 89 ? 1.457 -8.842 -7.986 1.00 97.88 89 GLN A C 1
ATOM 734 O O . GLN A 1 89 ? 0.939 -9.238 -6.941 1.00 97.88 89 GLN A O 1
ATOM 739 N N . ILE A 1 90 ? 1.117 -7.698 -8.577 1.00 98.62 90 ILE A N 1
ATOM 740 C CA . ILE A 1 90 ? 0.074 -6.801 -8.068 1.00 98.62 90 ILE A CA 1
ATOM 741 C C . ILE A 1 90 ? -1.303 -7.383 -8.396 1.00 98.62 90 ILE A C 1
ATOM 743 O O . ILE A 1 90 ? -1.617 -7.668 -9.555 1.00 98.62 90 ILE A O 1
ATOM 747 N N . LYS A 1 91 ? -2.131 -7.528 -7.364 1.00 98.50 91 LYS A N 1
ATOM 748 C CA . LYS A 1 91 ? -3.466 -8.126 -7.428 1.00 98.50 91 LYS A CA 1
ATOM 749 C C . LYS A 1 91 ? -4.536 -7.10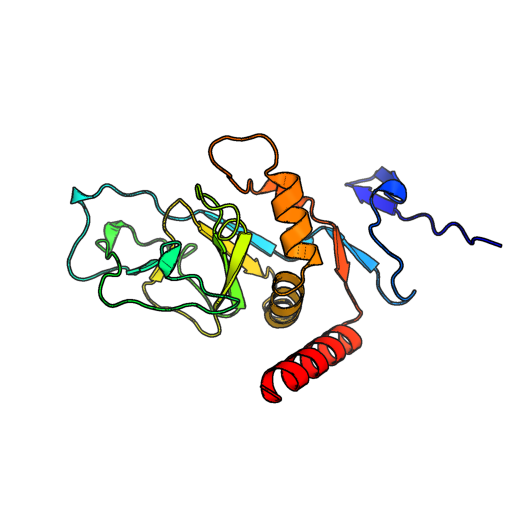1 -7.084 1.00 98.50 91 LYS A C 1
ATOM 751 O O . LYS A 1 91 ? -4.259 -6.105 -6.416 1.00 98.50 91 LYS A O 1
ATOM 756 N N . ASN A 1 92 ? -5.762 -7.366 -7.517 1.00 98.50 92 ASN A N 1
ATOM 757 C CA . ASN A 1 92 ? -6.921 -6.582 -7.115 1.00 98.50 92 ASN A CA 1
ATOM 758 C C . ASN A 1 92 ? -6.998 -6.467 -5.581 1.00 98.50 92 ASN A C 1
ATOM 760 O O . ASN A 1 92 ? -6.815 -7.454 -4.866 1.00 98.50 92 ASN A O 1
ATOM 764 N N . GLY A 1 93 ? -7.276 -5.264 -5.086 1.00 98.38 93 GLY A N 1
ATOM 765 C CA . GLY A 1 93 ? -7.360 -4.949 -3.663 1.00 98.38 93 GLY A CA 1
ATOM 766 C C . GLY A 1 93 ? -6.020 -4.652 -2.986 1.00 98.38 93 GLY A C 1
ATOM 767 O O . GLY A 1 93 ? -6.024 -4.224 -1.832 1.00 98.38 93 GLY A O 1
ATOM 768 N N . ASP A 1 94 ? -4.887 -4.831 -3.672 1.00 98.75 94 ASP A N 1
ATOM 769 C CA . ASP A 1 94 ? -3.592 -4.403 -3.147 1.00 98.75 94 ASP A CA 1
ATOM 770 C C . ASP A 1 94 ? -3.534 -2.880 -2.994 1.00 98.75 94 ASP A C 1
ATOM 772 O O . ASP A 1 94 ? -3.983 -2.112 -3.850 1.00 98.75 94 ASP A O 1
ATOM 776 N N . ILE A 1 95 ? -2.877 -2.440 -1.926 1.00 98.75 95 ILE A N 1
ATOM 777 C CA . ILE A 1 95 ? -2.466 -1.053 -1.745 1.00 98.75 95 ILE A CA 1
ATOM 778 C C . ILE A 1 95 ? -0.956 -0.981 -1.936 1.00 98.75 95 ILE A C 1
ATOM 780 O O . ILE A 1 95 ? -0.200 -1.682 -1.272 1.00 98.75 95 ILE A O 1
ATOM 784 N N . ILE A 1 96 ? -0.485 -0.126 -2.834 1.00 98.56 96 ILE A N 1
ATOM 785 C CA . ILE A 1 96 ? 0.940 0.072 -3.088 1.00 98.56 96 ILE A CA 1
ATOM 786 C C . ILE A 1 96 ? 1.382 1.362 -2.427 1.00 98.56 96 ILE A C 1
ATOM 788 O O . ILE A 1 96 ? 0.891 2.430 -2.780 1.00 98.56 96 ILE A O 1
ATOM 792 N N . ILE A 1 97 ? 2.339 1.284 -1.508 1.00 98.00 97 ILE A N 1
ATOM 793 C CA . ILE A 1 97 ? 2.849 2.468 -0.819 1.00 98.00 97 ILE A CA 1
ATOM 794 C C . ILE A 1 97 ? 4.253 2.833 -1.286 1.00 98.00 97 ILE A C 1
ATOM 796 O O . ILE A 1 97 ? 5.106 1.969 -1.519 1.00 98.00 97 ILE A O 1
ATOM 800 N N . VAL A 1 98 ? 4.522 4.133 -1.367 1.00 97.19 98 VAL A N 1
ATOM 801 C CA . VAL A 1 98 ? 5.882 4.654 -1.519 1.00 97.19 98 VAL A CA 1
ATOM 802 C C . VAL A 1 98 ? 6.589 4.545 -0.173 1.00 97.19 98 VAL A C 1
ATOM 804 O O . VAL A 1 98 ? 6.364 5.350 0.730 1.00 97.19 98 VAL A O 1
ATOM 807 N N . ALA A 1 99 ? 7.440 3.532 -0.039 1.00 95.00 99 ALA A N 1
ATOM 808 C CA . ALA A 1 99 ? 8.095 3.204 1.218 1.00 95.00 99 ALA A CA 1
ATOM 809 C C . ALA A 1 99 ? 9.473 3.850 1.364 1.00 95.00 99 ALA A C 1
ATOM 811 O O . ALA A 1 99 ? 9.925 4.025 2.482 1.00 95.00 99 ALA A O 1
ATOM 812 N N . SER A 1 100 ? 10.142 4.247 0.282 1.00 92.56 100 SER A N 1
ATOM 813 C CA . SER A 1 100 ? 11.425 4.945 0.376 1.00 92.56 100 SER A CA 1
ATOM 814 C C . SER A 1 100 ? 11.537 6.065 -0.650 1.00 92.56 100 SER A C 1
ATOM 816 O O . SER A 1 100 ? 11.347 5.849 -1.846 1.00 92.56 100 SER A O 1
ATOM 818 N N . THR A 1 101 ? 11.803 7.285 -0.179 1.00 90.31 101 THR A N 1
ATOM 819 C CA . THR A 1 101 ? 11.971 8.474 -1.028 1.00 90.31 101 THR A CA 1
ATOM 820 C C . THR A 1 101 ? 12.558 9.646 -0.235 1.00 90.31 101 THR A C 1
ATOM 822 O O . THR A 1 101 ? 12.340 9.775 0.971 1.00 90.31 101 THR A O 1
ATOM 825 N N . GLY A 1 102 ? 13.272 10.546 -0.918 1.00 86.00 102 GLY A N 1
ATOM 826 C CA . GLY A 1 102 ? 13.695 11.831 -0.345 1.00 86.00 102 GLY A CA 1
ATOM 827 C C . GLY A 1 102 ? 12.552 12.846 -0.197 1.00 86.00 102 GLY A C 1
ATOM 828 O O . GLY A 1 102 ? 12.687 13.828 0.526 1.00 86.00 102 GLY A O 1
ATOM 829 N N . SER A 1 103 ? 11.405 12.623 -0.849 1.00 88.12 103 SER A N 1
ATOM 830 C CA . SER A 1 103 ? 10.255 13.531 -0.778 1.00 88.12 103 SER A CA 1
ATOM 831 C C . SER A 1 103 ? 9.363 13.226 0.427 1.00 88.12 103 SER A C 1
ATOM 833 O O . SER A 1 103 ? 8.721 12.178 0.488 1.00 88.12 103 SER A O 1
ATOM 835 N N . LYS A 1 104 ? 9.245 14.188 1.351 1.00 83.69 104 LYS A N 1
ATOM 836 C CA . LYS A 1 104 ? 8.308 14.119 2.490 1.00 83.69 104 LYS A CA 1
ATOM 837 C C . LYS A 1 104 ? 6.832 14.098 2.070 1.00 83.69 104 LYS A C 1
ATOM 839 O O . LYS A 1 104 ? 5.986 13.671 2.843 1.00 83.69 104 LYS A O 1
ATOM 844 N N . ILE A 1 105 ? 6.521 14.565 0.862 1.00 86.81 105 ILE A N 1
ATOM 845 C CA . ILE A 1 105 ? 5.153 14.551 0.325 1.00 86.81 105 ILE A CA 1
ATOM 846 C C . ILE A 1 105 ? 4.834 13.171 -0.258 1.00 86.81 105 ILE A C 1
ATOM 848 O O . ILE A 1 105 ? 3.736 12.654 -0.067 1.00 86.81 105 ILE A O 1
ATOM 852 N N . ALA A 1 106 ? 5.796 12.558 -0.954 1.00 91.44 106 ALA A N 1
ATOM 853 C CA . ALA A 1 106 ? 5.580 11.273 -1.610 1.00 91.44 106 ALA A CA 1
ATOM 854 C C . ALA A 1 106 ? 5.677 10.081 -0.647 1.00 91.44 106 ALA A C 1
ATOM 856 O O . ALA A 1 106 ? 5.048 9.064 -0.916 1.00 91.44 106 ALA A O 1
ATOM 857 N N . ILE A 1 107 ? 6.439 10.175 0.451 1.00 93.12 107 ILE A N 1
ATOM 858 C CA . ILE A 1 107 ? 6.547 9.083 1.431 1.00 93.12 107 ILE A CA 1
ATOM 859 C C . ILE A 1 107 ? 5.166 8.722 1.999 1.00 93.12 107 ILE A C 1
ATOM 861 O O . ILE A 1 107 ? 4.372 9.597 2.359 1.00 93.12 107 ILE A O 1
ATOM 865 N N . GLY A 1 108 ? 4.861 7.424 2.030 1.00 95.00 108 GLY A N 1
ATOM 866 C CA . GLY A 1 108 ? 3.564 6.915 2.472 1.00 95.00 108 GLY A CA 1
ATOM 867 C C . GLY A 1 108 ? 2.403 7.213 1.525 1.00 95.00 108 GLY A C 1
ATOM 868 O O . GLY A 1 108 ? 1.269 6.919 1.870 1.00 95.00 108 GLY A O 1
ATOM 869 N N . ARG A 1 109 ? 2.629 7.801 0.343 1.00 97.00 109 ARG A N 1
ATOM 870 C CA . ARG A 1 109 ? 1.562 7.899 -0.658 1.00 97.00 109 ARG A CA 1
ATOM 871 C C . ARG A 1 109 ? 1.153 6.497 -1.088 1.00 97.00 109 ARG A C 1
ATOM 873 O O . ARG A 1 109 ? 2.024 5.668 -1.364 1.00 97.00 109 ARG A O 1
ATOM 880 N N . ALA A 1 110 ? -0.153 6.270 -1.142 1.00 98.00 110 ALA A N 1
ATOM 881 C CA . ALA A 1 110 ? -0.751 4.972 -1.384 1.00 98.00 110 ALA A CA 1
ATOM 882 C C . ALA A 1 110 ? -1.550 4.989 -2.690 1.00 98.00 110 ALA A C 1
ATOM 884 O O . ALA A 1 110 ? -2.390 5.862 -2.884 1.00 98.00 110 ALA A O 1
ATOM 885 N N . GLY A 1 111 ? -1.299 4.020 -3.564 1.00 98.38 111 GLY A N 1
ATOM 886 C CA . GLY A 1 111 ? -2.095 3.734 -4.755 1.00 98.38 111 GLY A CA 1
ATOM 887 C C . GLY A 1 111 ? -2.916 2.469 -4.540 1.00 98.38 111 GLY A C 1
ATOM 888 O O . GLY A 1 111 ? -2.443 1.547 -3.883 1.00 98.38 111 GLY A O 1
ATOM 889 N N . PHE A 1 112 ? -4.128 2.405 -5.086 1.00 98.56 112 PHE A N 1
ATOM 890 C CA . PHE A 1 112 ? -5.002 1.240 -4.958 1.00 98.56 112 PHE A CA 1
ATOM 891 C C . PHE A 1 112 ? -5.089 0.476 -6.282 1.00 98.56 112 PHE A C 1
ATOM 893 O O . PHE A 1 112 ? -5.258 1.066 -7.353 1.00 98.56 112 PHE A O 1
ATOM 900 N N . ALA A 1 113 ? -4.969 -0.846 -6.209 1.00 98.56 113 ALA A N 1
ATOM 901 C CA . ALA A 1 113 ? -5.127 -1.736 -7.344 1.00 98.56 113 ALA A CA 1
ATOM 902 C C . ALA A 1 113 ? -6.604 -2.126 -7.514 1.00 98.56 113 ALA A C 1
ATOM 904 O O . ALA A 1 113 ? -7.078 -3.076 -6.907 1.00 98.56 113 ALA A O 1
ATOM 905 N N . GLU A 1 114 ? -7.327 -1.417 -8.386 1.00 96.75 114 GLU A N 1
ATOM 906 C CA . GLU A 1 114 ? -8.746 -1.691 -8.724 1.00 96.75 114 GLU A CA 1
ATOM 907 C C . GLU A 1 114 ? -8.975 -3.010 -9.493 1.00 96.75 114 GLU A C 1
ATOM 909 O O . GLU A 1 114 ? -10.105 -3.376 -9.815 1.00 96.75 114 GLU A O 1
ATOM 914 N N . LYS A 1 115 ? -7.895 -3.672 -9.905 1.00 97.50 115 LYS A N 1
ATOM 915 C CA . LYS A 1 115 ? -7.896 -4.884 -10.724 1.00 97.50 115 LYS A CA 1
ATOM 916 C C . LYS A 1 115 ? -6.563 -5.604 -10.574 1.00 97.50 115 LYS A C 1
ATOM 918 O O . LYS A 1 115 ? -5.602 -5.029 -10.064 1.00 97.50 115 LYS A O 1
ATOM 923 N N . ASP A 1 116 ? -6.492 -6.827 -11.081 1.00 98.06 116 ASP A N 1
ATOM 924 C CA . ASP A 1 116 ? -5.214 -7.510 -11.252 1.00 98.06 116 ASP A CA 1
ATOM 925 C C . ASP A 1 116 ? -4.365 -6.806 -12.318 1.00 98.06 116 ASP A C 1
ATOM 927 O O . ASP A 1 116 ? -4.878 -6.330 -13.338 1.00 98.06 116 ASP A O 1
ATOM 931 N N . TYR A 1 117 ? -3.052 -6.765 -12.093 1.00 97.88 117 TYR A N 1
ATOM 932 C CA . TYR A 1 117 ? -2.075 -6.269 -13.058 1.00 97.88 117 TYR A CA 1
ATOM 933 C C . TYR A 1 117 ? -1.140 -7.424 -13.441 1.00 97.88 117 TYR A C 1
ATOM 935 O O . TYR A 1 117 ? -0.100 -7.612 -12.804 1.00 97.88 117 TYR A O 1
ATOM 943 N N . PRO A 1 118 ? -1.494 -8.220 -14.470 1.00 95.81 118 PRO A N 1
ATOM 944 C CA . PRO A 1 118 ? -0.684 -9.357 -14.896 1.00 95.81 118 PRO A CA 1
ATOM 945 C C . PRO A 1 118 ? 0.746 -8.937 -15.234 1.00 95.81 118 PRO A C 1
ATOM 947 O O . PRO A 1 118 ? 0.961 -7.870 -15.820 1.00 95.81 118 PRO A O 1
ATOM 950 N N . ASN A 1 119 ? 1.719 -9.775 -14.872 1.00 96.94 119 ASN A N 1
ATOM 951 C CA . ASN A 1 119 ? 3.145 -9.542 -15.113 1.00 96.94 119 ASN A CA 1
ATOM 952 C C . ASN A 1 119 ? 3.608 -8.159 -14.630 1.00 96.94 119 ASN A C 1
ATOM 954 O O . ASN A 1 119 ? 4.451 -7.523 -15.260 1.00 96.94 119 ASN A O 1
ATOM 958 N N . THR A 1 120 ? 3.035 -7.663 -13.532 1.00 98.56 120 THR A N 1
ATOM 959 C CA . THR A 1 120 ? 3.389 -6.366 -12.955 1.00 98.56 120 THR A CA 1
ATOM 960 C C . THR A 1 120 ? 3.784 -6.542 -11.497 1.00 98.56 120 THR A C 1
ATOM 962 O O . THR A 1 120 ? 3.016 -7.058 -10.690 1.00 98.56 120 THR A O 1
ATOM 965 N N . GLN A 1 121 ? 4.988 -6.095 -11.158 1.00 98.69 121 GLN A N 1
ATOM 966 C CA . GLN A 1 121 ? 5.555 -6.107 -9.811 1.00 98.69 121 GLN A CA 1
ATOM 967 C C . GLN A 1 121 ? 5.964 -4.684 -9.418 1.00 98.69 121 GLN A C 1
ATOM 969 O O . GLN A 1 121 ? 5.906 -3.750 -10.216 1.00 98.69 121 GLN A O 1
ATOM 974 N N . ILE A 1 122 ? 6.402 -4.502 -8.178 1.00 98.62 122 ILE A N 1
ATOM 975 C CA . ILE A 1 122 ? 6.8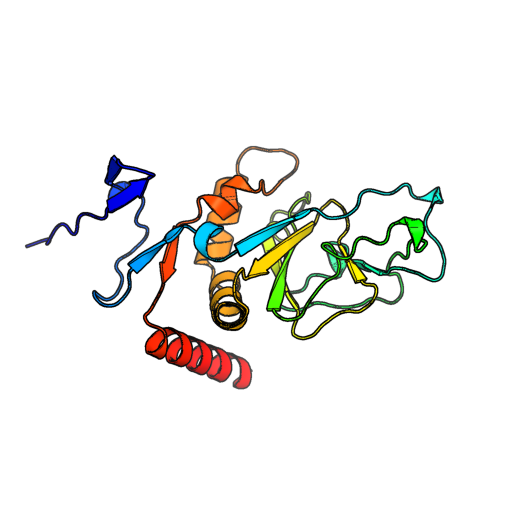94 -3.216 -7.676 1.00 98.62 122 ILE A CA 1
ATOM 976 C C . ILE A 1 122 ? 8.415 -3.234 -7.477 1.00 98.62 122 ILE A C 1
ATOM 978 O O . ILE A 1 122 ? 9.001 -4.270 -7.161 1.00 98.62 122 ILE A O 1
ATOM 982 N N . GLY A 1 123 ? 9.068 -2.084 -7.635 1.00 97.94 123 GLY A N 1
ATOM 983 C CA . GLY A 1 123 ? 10.490 -1.916 -7.326 1.00 97.94 123 GLY A CA 1
ATOM 984 C C . GLY A 1 123 ? 10.771 -1.848 -5.819 1.00 97.94 123 GLY A C 1
ATOM 985 O O . GLY A 1 123 ? 9.877 -1.594 -5.012 1.00 97.94 123 GLY A O 1
ATOM 986 N N . ALA A 1 124 ? 12.037 -2.023 -5.432 1.00 96.25 124 ALA A N 1
ATOM 987 C CA . ALA A 1 124 ? 12.490 -2.133 -4.036 1.00 96.25 124 ALA A CA 1
ATOM 988 C C . ALA A 1 124 ? 12.072 -0.986 -3.084 1.00 96.25 124 ALA A C 1
ATOM 990 O O . ALA A 1 124 ? 12.021 -1.180 -1.866 1.00 96.25 124 ALA A O 1
ATOM 991 N N . PHE A 1 125 ? 11.764 0.201 -3.615 1.00 95.88 125 PHE A N 1
ATOM 992 C CA . PHE A 1 125 ? 11.355 1.379 -2.835 1.00 95.88 125 PHE A CA 1
ATOM 993 C C . PHE A 1 125 ? 9.850 1.478 -2.569 1.00 95.88 125 PHE A C 1
ATOM 995 O O . PHE A 1 125 ? 9.400 2.420 -1.917 1.00 95.88 125 PHE A O 1
ATOM 1002 N N . LEU A 1 126 ? 9.071 0.518 -3.055 1.00 97.81 126 LEU A N 1
ATOM 1003 C CA . LEU A 1 126 ? 7.648 0.402 -2.769 1.00 97.81 126 LEU A CA 1
ATOM 1004 C C . LEU A 1 126 ? 7.384 -0.796 -1.848 1.00 97.81 126 LEU A C 1
ATOM 1006 O O . LEU A 1 126 ? 8.238 -1.674 -1.673 1.00 97.81 126 LEU A O 1
ATOM 1010 N N . ARG A 1 127 ? 6.185 -0.854 -1.271 1.00 97.81 127 ARG A N 1
ATOM 1011 C CA . ARG A 1 127 ? 5.645 -2.056 -0.620 1.00 97.81 127 ARG A CA 1
ATOM 1012 C C . ARG A 1 127 ? 4.237 -2.313 -1.128 1.00 97.81 127 ARG A C 1
ATOM 1014 O O . ARG A 1 127 ? 3.481 -1.363 -1.311 1.00 97.81 127 ARG A O 1
ATOM 1021 N N . ILE A 1 128 ? 3.901 -3.582 -1.323 1.00 98.62 128 ILE A N 1
ATOM 1022 C CA . ILE A 1 128 ? 2.510 -4.008 -1.437 1.00 98.62 128 ILE A CA 1
ATOM 1023 C C . ILE A 1 128 ? 2.006 -4.234 -0.012 1.00 98.62 128 ILE A C 1
ATOM 1025 O O . ILE A 1 128 ? 2.618 -4.967 0.764 1.00 98.62 128 ILE A O 1
ATOM 1029 N N . VAL A 1 129 ? 0.889 -3.605 0.310 1.00 98.56 129 VAL A N 1
ATOM 1030 C CA . VAL A 1 129 ? 0.042 -3.865 1.463 1.00 98.56 129 VAL A CA 1
ATOM 1031 C C . VAL A 1 129 ? -1.157 -4.644 0.937 1.00 98.56 129 VAL A C 1
ATOM 1033 O O . VAL A 1 129 ? -2.073 -4.078 0.342 1.00 98.56 129 VAL A O 1
ATOM 1036 N N . ARG A 1 130 ? -1.106 -5.966 1.093 1.00 98.62 130 ARG A N 1
ATOM 1037 C CA . ARG A 1 130 ? -2.122 -6.887 0.583 1.00 98.62 130 ARG A CA 1
ATOM 1038 C C . ARG A 1 130 ? -3.114 -7.225 1.690 1.00 98.62 130 ARG A C 1
ATOM 1040 O O . ARG A 1 130 ? -2.662 -7.690 2.734 1.00 98.62 130 ARG A O 1
ATOM 1047 N N . PRO A 1 131 ? -4.430 -7.074 1.490 1.00 98.38 131 PRO A N 1
ATOM 1048 C CA . PRO A 1 131 ? -5.418 -7.567 2.443 1.00 98.38 131 PRO A CA 1
ATOM 1049 C C . PRO A 1 131 ? -5.259 -9.080 2.660 1.00 98.38 131 PRO A C 1
ATOM 1051 O O . PRO A 1 131 ? -5.126 -9.828 1.690 1.00 98.38 131 PRO A O 1
ATOM 1054 N N . ILE A 1 132 ? -5.302 -9.557 3.908 1.00 97.75 132 ILE A N 1
ATOM 1055 C CA . ILE A 1 132 ? -5.320 -11.012 4.176 1.00 97.75 132 ILE A CA 1
ATOM 1056 C C . ILE A 1 132 ? -6.636 -11.661 3.723 1.00 97.75 132 ILE A C 1
ATOM 1058 O O . ILE A 1 132 ? -6.676 -12.849 3.416 1.00 97.75 132 ILE A O 1
ATOM 1062 N N . ASN A 1 133 ? -7.705 -10.862 3.673 1.00 96.19 133 ASN A N 1
ATOM 1063 C CA . ASN A 1 133 ? -8.998 -11.196 3.100 1.00 96.19 133 ASN A CA 1
ATOM 1064 C C . ASN A 1 133 ? -9.433 -10.030 2.201 1.00 96.19 133 ASN A C 1
ATOM 1066 O O . ASN A 1 133 ? -9.414 -8.873 2.627 1.00 96.19 133 ASN A O 1
ATOM 1070 N N . ILE A 1 134 ? -9.831 -10.343 0.967 1.00 95.62 134 ILE A N 1
ATOM 1071 C CA . ILE A 1 134 ? -10.262 -9.365 -0.036 1.00 95.62 134 ILE A CA 1
ATOM 1072 C C . ILE A 1 134 ? -11.469 -8.532 0.419 1.00 95.62 134 ILE A C 1
ATOM 1074 O O . ILE A 1 134 ? -11.597 -7.384 0.002 1.00 95.62 134 ILE A O 1
ATOM 1078 N N . ASP A 1 135 ? -12.299 -9.042 1.333 1.00 95.06 135 ASP A N 1
ATOM 1079 C CA . ASP A 1 135 ? -13.440 -8.303 1.889 1.00 95.06 135 ASP A CA 1
ATOM 1080 C C . ASP A 1 135 ? -13.020 -7.014 2.619 1.00 95.06 135 ASP A C 1
ATOM 1082 O O . ASP A 1 135 ? -13.812 -6.077 2.734 1.00 95.06 135 ASP A O 1
ATOM 1086 N N . PHE A 1 136 ? -11.764 -6.928 3.076 1.00 95.81 136 PHE A N 1
ATOM 1087 C CA . PHE A 1 136 ? -11.218 -5.720 3.695 1.00 95.81 136 PHE A CA 1
ATOM 1088 C C . PHE A 1 136 ? -10.675 -4.700 2.690 1.00 95.81 136 PHE A C 1
ATOM 1090 O O . PHE A 1 136 ? -10.376 -3.581 3.096 1.00 95.81 136 PHE A O 1
ATOM 1097 N N . ALA A 1 137 ? -10.536 -5.034 1.404 1.00 97.06 137 ALA A N 1
ATOM 1098 C CA . ALA A 1 137 ? -9.842 -4.190 0.428 1.00 97.06 137 ALA A CA 1
ATOM 1099 C C . ALA A 1 137 ? -10.437 -2.776 0.323 1.00 97.06 137 ALA A C 1
ATOM 1101 O O . ALA A 1 137 ? -9.711 -1.791 0.443 1.00 97.06 137 ALA A O 1
ATOM 1102 N N . ASP A 1 138 ? -11.760 -2.663 0.172 1.00 95.88 138 ASP A N 1
ATOM 1103 C CA . ASP A 1 138 ? -12.441 -1.364 0.073 1.00 95.88 138 ASP A CA 1
ATOM 1104 C C . ASP A 1 138 ? -12.362 -0.567 1.387 1.00 95.88 138 ASP A C 1
ATOM 1106 O O . ASP A 1 138 ? -12.243 0.660 1.371 1.00 95.88 138 ASP A O 1
ATOM 1110 N N . TYR A 1 139 ? -12.404 -1.252 2.534 1.00 96.50 139 TYR A N 1
ATOM 1111 C CA . TYR A 1 139 ? -12.239 -0.607 3.836 1.00 96.50 139 TYR A CA 1
ATOM 1112 C C . TYR A 1 139 ? -10.813 -0.070 4.007 1.00 96.50 139 TYR A C 1
ATOM 1114 O O . TYR A 1 139 ? -10.623 1.094 4.360 1.00 96.50 139 TYR A O 1
ATOM 1122 N N . LEU A 1 140 ? -9.808 -0.886 3.682 1.00 97.69 140 LEU A N 1
ATOM 1123 C CA . LEU A 1 140 ? -8.400 -0.502 3.706 1.00 97.69 140 LEU A CA 1
ATOM 1124 C C . LEU A 1 140 ? -8.129 0.645 2.728 1.00 97.69 140 LEU A C 1
ATOM 1126 O O . LEU A 1 140 ? -7.430 1.585 3.084 1.00 97.69 140 LEU A O 1
ATOM 1130 N N . LYS A 1 141 ? -8.740 0.649 1.540 1.00 97.44 141 LYS A N 1
ATOM 1131 C CA . LYS A 1 141 ? -8.666 1.785 0.612 1.00 97.44 141 LYS A CA 1
ATOM 1132 C C . LYS A 1 141 ? -9.138 3.086 1.267 1.00 97.44 141 LYS A C 1
ATOM 1134 O O . LYS A 1 141 ? -8.455 4.100 1.146 1.00 97.44 141 LYS A O 1
ATOM 1139 N N . CYS A 1 142 ? -10.267 3.054 1.983 1.00 96.00 142 CYS A N 1
ATOM 1140 C CA . CYS A 1 142 ? -10.773 4.215 2.723 1.00 96.00 142 CYS A CA 1
ATOM 1141 C C . CYS A 1 142 ? -9.832 4.612 3.867 1.00 96.00 142 CYS A C 1
ATOM 1143 O O . CYS A 1 142 ? -9.567 5.788 4.067 1.00 96.00 142 CYS A O 1
ATOM 1145 N N . LEU A 1 143 ? -9.291 3.649 4.614 1.00 96.38 143 LEU A N 1
ATOM 1146 C CA . LEU A 1 143 ? -8.332 3.924 5.684 1.00 96.38 143 LEU A CA 1
ATOM 1147 C C . LEU A 1 143 ? -7.064 4.611 5.144 1.00 96.38 143 LEU A C 1
ATOM 1149 O O . LEU A 1 143 ? -6.631 5.625 5.688 1.00 96.38 143 LEU A O 1
ATOM 1153 N N . PHE A 1 144 ? -6.488 4.098 4.056 1.00 97.00 144 PHE A N 1
ATOM 1154 C CA . PHE A 1 144 ? -5.269 4.634 3.438 1.00 97.00 144 PHE A CA 1
ATOM 1155 C C . PHE A 1 144 ? -5.494 5.963 2.700 1.00 97.00 144 PHE A C 1
ATOM 1157 O O . PHE A 1 144 ? -4.522 6.631 2.347 1.00 97.00 144 PHE A O 1
ATOM 1164 N N . SER A 1 145 ? -6.750 6.376 2.496 1.00 95.19 145 SER A N 1
ATOM 1165 C CA . SER A 1 145 ? -7.090 7.713 2.001 1.00 95.19 145 SER A CA 1
ATOM 1166 C C . SER A 1 145 ? -7.151 8.778 3.093 1.00 95.19 145 SER A C 1
ATOM 1168 O O . SER A 1 145 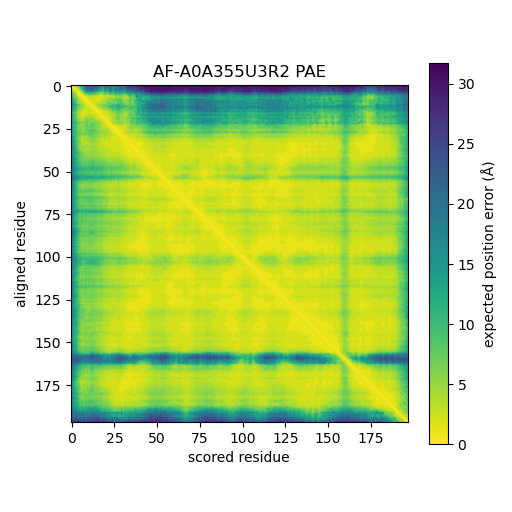? -7.311 9.953 2.776 1.00 95.19 145 SER A O 1
ATOM 1170 N N . THR A 1 146 ? -7.098 8.389 4.369 1.00 94.75 146 THR A N 1
ATOM 1171 C CA . THR A 1 146 ? -7.255 9.330 5.483 1.00 94.75 146 THR A CA 1
ATOM 1172 C C . THR A 1 146 ? -5.970 10.090 5.798 1.00 94.75 146 THR A C 1
ATOM 1174 O O . THR A 1 146 ? -4.860 9.564 5.667 1.00 94.75 146 THR A O 1
ATOM 1177 N N . ASP A 1 147 ? -6.128 11.305 6.326 1.00 93.62 147 ASP A N 1
ATOM 1178 C CA . ASP A 1 147 ? -5.019 12.027 6.949 1.00 93.62 147 ASP A CA 1
ATOM 1179 C C . ASP A 1 147 ? -4.474 11.276 8.164 1.00 93.62 147 ASP A C 1
ATOM 1181 O O . ASP A 1 147 ? -3.264 11.260 8.347 1.00 93.62 147 ASP A O 1
ATOM 1185 N N . TYR A 1 148 ? -5.321 10.546 8.899 1.00 95.12 148 TYR A N 1
ATOM 1186 C CA . TYR A 1 148 ? -4.904 9.704 10.023 1.00 95.12 148 TYR A CA 1
ATOM 1187 C C . TYR A 1 148 ? -3.779 8.725 9.639 1.00 95.12 148 TYR A C 1
ATOM 1189 O O . TYR A 1 148 ? -2.743 8.657 10.300 1.00 95.12 148 TYR A O 1
ATOM 1197 N N . TYR A 1 149 ? -3.927 8.020 8.512 1.00 96.12 149 TYR A N 1
ATOM 1198 C CA . TYR A 1 149 ? -2.859 7.178 7.967 1.00 96.12 149 TYR A CA 1
ATOM 1199 C C . TYR A 1 149 ? -1.625 7.994 7.552 1.00 96.12 149 TYR A C 1
ATOM 1201 O O . TYR A 1 149 ? -0.486 7.626 7.860 1.00 96.12 149 TYR A O 1
ATOM 1209 N N . ARG A 1 150 ? -1.825 9.102 6.828 1.00 93.81 150 ARG A N 1
ATOM 1210 C CA . ARG A 1 150 ? -0.709 9.910 6.315 1.00 93.81 150 ARG A CA 1
ATOM 1211 C C . ARG A 1 150 ? 0.107 10.542 7.443 1.00 93.81 150 ARG A C 1
ATOM 1213 O O . ARG A 1 150 ? 1.329 10.615 7.315 1.00 93.81 150 ARG A O 1
ATOM 1220 N N . GLU A 1 151 ? -0.535 10.986 8.514 1.00 92.56 151 GLU A N 1
ATOM 1221 C CA . GLU A 1 151 ? 0.085 11.537 9.720 1.00 92.56 151 GLU A CA 1
ATOM 1222 C C . GLU A 1 151 ? 0.892 10.474 10.454 1.00 92.56 151 GLU A C 1
ATOM 1224 O O . GLU A 1 151 ? 2.088 10.685 10.655 1.00 92.56 151 GLU A O 1
ATOM 1229 N N . HIS A 1 152 ? 0.312 9.293 10.699 1.00 93.50 152 HIS A N 1
ATOM 1230 C CA . HIS A 1 152 ? 1.026 8.167 11.312 1.00 93.50 152 HIS A CA 1
ATOM 1231 C C . HIS A 1 152 ? 2.338 7.843 10.587 1.00 93.50 152 HIS A C 1
ATOM 1233 O O . HIS A 1 152 ? 3.394 7.693 11.210 1.00 93.50 152 HIS A O 1
ATOM 1239 N N . ILE A 1 153 ? 2.311 7.794 9.248 1.00 93.25 153 ILE A N 1
ATOM 1240 C CA . ILE A 1 153 ? 3.534 7.587 8.465 1.00 93.25 153 ILE A CA 1
ATOM 1241 C C . ILE A 1 153 ? 4.514 8.746 8.648 1.00 93.25 153 ILE A C 1
ATOM 1243 O O . ILE A 1 153 ? 5.692 8.495 8.900 1.00 93.25 153 ILE A O 1
ATOM 1247 N N . ARG A 1 154 ? 4.060 10.001 8.513 1.00 88.62 154 ARG A N 1
ATOM 1248 C CA . ARG A 1 154 ? 4.926 11.187 8.623 1.00 88.62 154 ARG A CA 1
ATOM 1249 C C . ARG A 1 154 ? 5.632 11.244 9.974 1.00 88.62 154 ARG A C 1
ATOM 1251 O O . ARG A 1 154 ? 6.833 11.511 9.987 1.00 88.62 154 ARG A O 1
ATOM 1258 N N . GLU A 1 155 ? 4.924 10.975 11.064 1.00 88.88 155 GLU A N 1
ATOM 1259 C CA . GLU A 1 155 ? 5.478 10.941 12.420 1.00 88.88 155 GLU A CA 1
ATOM 1260 C C . GLU A 1 155 ? 6.473 9.788 12.586 1.00 88.88 155 GLU A C 1
ATOM 1262 O O . GLU A 1 155 ? 7.581 9.992 13.081 1.00 88.88 155 GLU A O 1
ATOM 1267 N N . SER A 1 156 ? 6.144 8.605 12.060 1.00 87.56 156 SER A N 1
ATOM 1268 C CA . SER A 1 156 ? 7.000 7.415 12.152 1.00 87.56 156 SER A CA 1
ATOM 1269 C C . SER A 1 156 ? 8.342 7.549 11.417 1.00 87.56 156 SER A C 1
ATOM 1271 O O . SER A 1 156 ? 9.329 6.933 11.820 1.00 87.56 156 SER A O 1
ATOM 1273 N N . VAL A 1 157 ? 8.412 8.338 10.33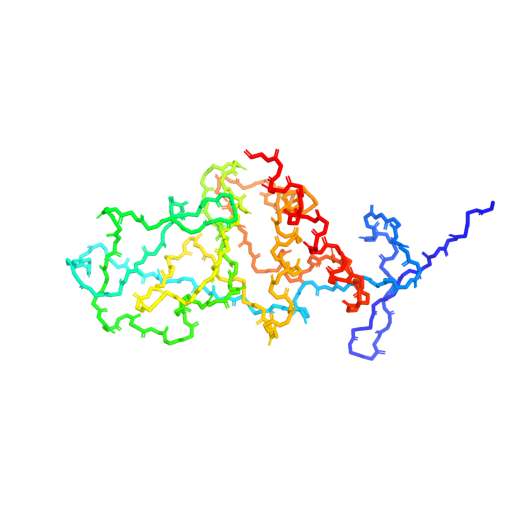4 1.00 83.44 157 VAL A N 1
ATOM 1274 C CA . VAL A 1 157 ? 9.662 8.549 9.572 1.00 83.44 157 VAL A CA 1
ATOM 1275 C C . VAL A 1 157 ? 10.502 9.751 10.032 1.00 83.44 157 VAL A C 1
ATOM 1277 O O . VAL A 1 157 ? 11.561 9.995 9.448 1.00 83.44 157 VAL A O 1
ATOM 1280 N N . HIS A 1 158 ? 10.091 10.501 11.063 1.00 70.94 158 HIS A N 1
ATOM 1281 C CA . HIS A 1 158 ? 10.849 11.668 11.536 1.00 70.94 158 HIS A CA 1
ATOM 1282 C C . HIS A 1 158 ? 12.294 11.316 11.957 1.00 70.94 158 HIS A C 1
ATOM 1284 O O . HIS A 1 158 ? 12.547 10.314 12.620 1.00 70.94 158 HIS A O 1
ATOM 1290 N N . GLY A 1 159 ? 13.257 12.167 11.567 1.00 59.81 159 GLY A N 1
ATOM 1291 C CA . GLY A 1 159 ? 14.660 12.106 12.016 1.00 59.81 159 GLY A CA 1
ATOM 1292 C C . GLY A 1 159 ? 15.695 11.536 11.032 1.00 59.81 159 GLY A C 1
ATOM 1293 O O . GLY A 1 159 ? 16.884 11.619 11.322 1.00 59.81 159 GLY A O 1
ATOM 1294 N N . ASN A 1 160 ? 15.299 11.016 9.861 1.00 58.16 160 ASN A N 1
ATOM 1295 C CA . ASN A 1 160 ? 16.229 10.416 8.885 1.00 58.16 160 ASN A CA 1
ATOM 1296 C C . ASN A 1 160 ? 16.425 11.272 7.613 1.00 58.16 160 ASN A C 1
ATOM 1298 O O . ASN A 1 160 ? 15.480 11.869 7.105 1.00 58.16 160 ASN A O 1
ATOM 1302 N N . THR A 1 161 ? 17.646 11.298 7.051 1.00 57.12 161 THR A N 1
ATOM 1303 C CA . THR A 1 161 ? 17.967 11.995 5.779 1.00 57.12 161 THR A CA 1
ATOM 1304 C C . THR A 1 161 ? 17.295 11.346 4.559 1.00 57.12 161 THR A C 1
ATOM 1306 O O . THR A 1 161 ? 16.963 12.033 3.596 1.00 57.12 161 THR A O 1
ATOM 1309 N N . ILE A 1 162 ? 17.054 10.030 4.608 1.00 59.97 162 ILE A N 1
ATOM 1310 C CA . ILE A 1 162 ? 16.222 9.285 3.653 1.00 59.97 162 ILE A CA 1
ATOM 1311 C C . ILE A 1 162 ? 15.032 8.732 4.431 1.00 59.97 162 ILE A C 1
ATOM 1313 O O . ILE A 1 162 ? 15.218 7.964 5.375 1.00 59.97 162 ILE A O 1
ATOM 1317 N N . ASN A 1 163 ? 13.812 9.097 4.030 1.00 71.94 163 ASN A N 1
ATOM 1318 C CA . ASN A 1 163 ? 12.615 8.564 4.669 1.00 71.94 163 ASN A CA 1
ATOM 1319 C C . ASN A 1 163 ? 12.411 7.121 4.200 1.00 71.94 163 ASN A C 1
ATOM 1321 O O . ASN A 1 163 ? 12.362 6.863 2.993 1.00 71.94 163 ASN A O 1
ATOM 1325 N N . ASN A 1 164 ? 12.300 6.189 5.144 1.00 82.88 164 ASN A N 1
ATOM 1326 C CA . ASN A 1 164 ? 12.039 4.783 4.863 1.00 82.88 164 ASN A CA 1
ATOM 1327 C C . ASN A 1 164 ? 10.929 4.268 5.785 1.00 82.88 164 ASN A C 1
ATOM 1329 O O . ASN A 1 164 ? 11.122 4.193 6.998 1.00 82.88 164 ASN A O 1
ATOM 1333 N N . VAL A 1 165 ? 9.781 3.915 5.212 1.00 86.38 165 VAL A N 1
ATOM 1334 C CA . VAL A 1 165 ? 8.684 3.243 5.904 1.00 86.38 165 VAL A CA 1
ATOM 1335 C C . VAL A 1 165 ? 9.102 1.800 6.139 1.00 86.38 165 VAL A C 1
ATOM 1337 O O . VAL A 1 165 ? 9.151 0.989 5.210 1.00 86.38 165 VAL A O 1
ATOM 1340 N N . LYS A 1 166 ? 9.424 1.487 7.392 1.00 87.19 166 LYS A N 1
ATOM 1341 C CA . LYS A 1 166 ? 9.668 0.111 7.809 1.00 87.19 166 LYS A CA 1
ATOM 1342 C C . LYS A 1 166 ? 8.337 -0.626 7.972 1.00 87.19 166 LYS A C 1
ATOM 1344 O O . LYS A 1 166 ? 7.313 0.006 8.238 1.00 87.19 166 LYS A O 1
ATOM 1349 N N . SER A 1 167 ? 8.351 -1.949 7.818 1.00 88.75 167 SER A N 1
ATOM 1350 C CA . SER A 1 167 ? 7.138 -2.766 7.961 1.00 88.75 167 SER A CA 1
ATOM 1351 C C . SER A 1 167 ? 6.513 -2.607 9.346 1.00 88.75 167 SER A C 1
ATOM 1353 O O . SER A 1 167 ? 5.299 -2.490 9.452 1.00 88.75 167 SER A O 1
ATOM 1355 N N . GLU A 1 168 ? 7.337 -2.458 10.386 1.00 91.12 168 GLU A N 1
ATOM 1356 C CA . GLU A 1 168 ? 6.893 -2.336 11.775 1.00 91.12 168 GLU A CA 1
ATOM 1357 C C . GLU A 1 168 ? 6.022 -1.095 12.011 1.00 91.12 168 GLU A C 1
ATOM 1359 O O . GLU A 1 168 ? 5.156 -1.108 12.886 1.00 91.12 168 GLU A O 1
ATOM 1364 N N . TYR A 1 169 ? 6.214 -0.026 11.228 1.00 93.31 169 TYR A N 1
ATOM 1365 C CA . TYR A 1 169 ? 5.372 1.170 11.311 1.00 93.31 169 TYR A CA 1
ATOM 1366 C C . TYR A 1 169 ? 3.952 0.877 10.840 1.00 93.31 169 TYR A C 1
ATOM 1368 O O . TYR A 1 169 ? 3.002 1.382 11.422 1.00 93.31 169 TYR A O 1
ATOM 1376 N N . LEU A 1 170 ? 3.789 0.042 9.814 1.00 95.00 170 LEU A N 1
ATOM 1377 C CA . LEU A 1 170 ? 2.467 -0.404 9.387 1.00 95.00 170 LEU A CA 1
ATOM 1378 C C . LEU A 1 170 ? 1.930 -1.459 10.346 1.00 95.00 170 LEU A C 1
ATOM 1380 O O . LEU A 1 170 ? 0.780 -1.368 10.746 1.00 95.00 170 LEU A O 1
ATOM 1384 N N . ASP A 1 171 ? 2.755 -2.416 10.769 1.00 93.56 171 ASP A N 1
ATOM 1385 C CA . ASP A 1 171 ? 2.302 -3.519 11.616 1.00 93.56 171 ASP A CA 1
ATOM 1386 C C . ASP A 1 171 ? 1.763 -3.045 12.971 1.00 93.56 171 ASP A C 1
ATOM 1388 O O . ASP A 1 171 ? 0.804 -3.614 13.494 1.00 93.56 171 ASP A O 1
ATOM 1392 N N . SER A 1 172 ? 2.374 -2.003 13.540 1.00 91.56 172 SER A N 1
ATOM 1393 C CA . SER A 1 172 ? 1.970 -1.420 14.824 1.00 91.56 172 SER A CA 1
ATOM 1394 C C . SER A 1 172 ? 0.854 -0.380 14.716 1.00 91.56 172 SER A C 1
ATOM 1396 O O . SER A 1 172 ? 0.317 0.016 15.754 1.00 91.56 172 SER A O 1
ATOM 1398 N N . PHE A 1 173 ? 0.481 0.044 13.503 1.00 94.94 173 PHE A N 1
ATOM 1399 C CA . PHE A 1 173 ? -0.523 1.084 13.305 1.00 94.94 173 PHE A CA 1
ATOM 1400 C C . PHE A 1 173 ? -1.874 0.633 13.867 1.00 94.94 173 PHE A C 1
ATOM 1402 O O . PHE A 1 173 ? -2.421 -0.388 13.443 1.00 94.94 173 PHE A O 1
ATOM 1409 N N . ILE A 1 174 ? -2.392 1.372 14.847 1.00 94.81 174 ILE A N 1
ATOM 1410 C CA . ILE A 1 174 ? -3.706 1.118 15.437 1.00 94.81 174 ILE A CA 1
ATOM 1411 C C . ILE A 1 174 ? -4.752 1.706 14.503 1.00 94.81 174 ILE A C 1
ATOM 1413 O O . ILE A 1 174 ? -4.656 2.859 14.114 1.00 94.81 174 ILE A O 1
ATOM 1417 N N . VAL A 1 175 ? -5.754 0.922 14.129 1.00 95.31 175 VAL A N 1
ATOM 1418 C CA . VAL A 1 175 ? -6.804 1.367 13.215 1.00 95.31 175 VAL A CA 1
ATOM 1419 C C . VAL A 1 175 ? -8.166 1.004 13.791 1.00 95.31 175 VAL A C 1
ATOM 1421 O O . VAL A 1 175 ? -8.303 -0.050 14.423 1.00 95.31 175 VAL A O 1
ATOM 1424 N N . PRO A 1 176 ? -9.184 1.861 13.618 1.00 94.62 176 PRO A N 1
ATOM 1425 C CA . PRO A 1 176 ? -10.544 1.465 13.935 1.00 94.62 176 PRO A CA 1
ATOM 1426 C C . PRO A 1 176 ? -10.957 0.286 13.046 1.00 94.62 176 PRO A C 1
ATOM 1428 O O . PRO A 1 176 ? -10.511 0.168 11.912 1.00 94.62 176 PRO A O 1
ATOM 1431 N N . LEU A 1 177 ? -11.832 -0.579 13.538 1.00 94.62 177 LEU A N 1
ATOM 1432 C CA . LEU A 1 177 ? -12.468 -1.634 12.765 1.00 94.62 177 LEU A CA 1
ATOM 1433 C C . LEU A 1 177 ? -13.969 -1.638 13.095 1.00 94.62 177 LEU A C 1
ATOM 1435 O O . LEU A 1 177 ? -14.370 -2.096 14.169 1.00 94.62 177 LEU A O 1
ATOM 1439 N N . PRO A 1 178 ? -14.818 -1.106 12.198 1.00 93.38 178 PRO A N 1
ATOM 1440 C CA . PRO A 1 178 ? -16.263 -1.160 12.366 1.00 93.38 178 PRO A CA 1
ATOM 1441 C C . PRO A 1 178 ? -16.802 -2.589 12.209 1.00 93.38 178 PRO A C 1
ATOM 1443 O O . PRO A 1 178 ? -16.187 -3.408 11.517 1.00 93.38 178 PRO A O 1
ATOM 1446 N N . PRO A 1 179 ? -18.022 -2.878 12.695 1.00 93.31 179 PRO A N 1
ATOM 1447 C CA . PRO A 1 179 ? -18.789 -4.033 12.239 1.00 93.31 179 PRO A CA 1
ATOM 1448 C C . PRO A 1 179 ? -18.962 -4.024 10.715 1.00 93.31 179 PRO A C 1
ATOM 1450 O O . PRO A 1 179 ? -19.054 -2.963 10.102 1.00 93.31 179 PRO A O 1
ATOM 1453 N N . VAL A 1 180 ? -19.095 -5.196 10.091 1.00 92.25 180 VAL A N 1
ATOM 1454 C CA . VAL A 1 180 ? -19.173 -5.335 8.620 1.00 92.25 180 VAL A CA 1
ATOM 1455 C C . VAL A 1 180 ? -20.248 -4.441 7.983 1.00 92.25 180 VAL A C 1
ATOM 1457 O O . VAL A 1 180 ? -20.020 -3.850 6.928 1.00 92.25 180 VAL A O 1
ATOM 1460 N N . ALA A 1 181 ? -21.417 -4.308 8.618 1.00 92.38 181 ALA A N 1
ATOM 1461 C CA . ALA A 1 181 ? -22.481 -3.426 8.131 1.00 92.38 181 ALA A CA 1
ATOM 1462 C C . ALA A 1 181 ? -22.043 -1.949 8.103 1.00 92.38 181 ALA A C 1
ATOM 1464 O O . ALA A 1 181 ? -22.301 -1.242 7.129 1.00 92.38 181 ALA A O 1
ATOM 1465 N N . GLU A 1 182 ? -21.313 -1.511 9.129 1.00 92.62 182 GLU A N 1
ATOM 1466 C CA . GLU A 1 182 ? -20.772 -0.157 9.216 1.00 92.62 182 GLU A CA 1
ATOM 1467 C C . GLU A 1 182 ? -19.598 0.058 8.261 1.00 92.62 182 GLU A C 1
ATOM 1469 O O . GLU A 1 182 ? -19.521 1.119 7.649 1.00 92.62 182 GLU A O 1
ATOM 1474 N N . GLN A 1 183 ? -18.739 -0.946 8.040 1.00 91.56 183 GLN A N 1
ATOM 1475 C CA . GLN A 1 183 ? -17.699 -0.871 7.006 1.00 91.56 183 GLN A CA 1
ATOM 1476 C C . GLN A 1 183 ? -18.328 -0.575 5.641 1.00 91.56 183 GLN A C 1
ATOM 1478 O O . GLN A 1 183 ? -17.928 0.373 4.967 1.00 91.56 183 GLN A O 1
ATOM 1483 N N . LYS A 1 184 ? -19.383 -1.317 5.269 1.00 91.19 184 LYS A N 1
ATOM 1484 C CA . LYS A 1 184 ? -20.132 -1.084 4.022 1.00 91.19 184 LYS A CA 1
ATOM 1485 C C . LYS A 1 184 ? -20.725 0.323 3.962 1.00 91.19 184 LYS A C 1
ATOM 1487 O O . LYS A 1 184 ? -20.627 0.971 2.921 1.00 91.19 184 LYS A O 1
ATOM 1492 N N . ARG A 1 185 ? -21.306 0.810 5.064 1.00 91.81 185 ARG A N 1
ATOM 1493 C CA . ARG A 1 185 ? -21.871 2.166 5.150 1.00 91.81 185 ARG A CA 1
ATOM 1494 C C . ARG A 1 185 ? -20.801 3.241 4.938 1.00 91.81 185 ARG A C 1
ATOM 1496 O O . ARG A 1 185 ? -21.025 4.159 4.153 1.00 91.81 185 ARG A O 1
ATOM 1503 N N . VAL A 1 186 ? -19.646 3.119 5.596 1.00 88.12 186 VAL A N 1
ATOM 1504 C CA . VAL A 1 186 ? -18.509 4.045 5.448 1.00 88.12 186 VAL A CA 1
ATOM 1505 C C . VAL A 1 186 ? -18.020 4.058 4.001 1.00 88.12 186 VAL A C 1
ATOM 1507 O O . VAL A 1 186 ? -17.958 5.122 3.393 1.00 88.12 186 VAL A O 1
ATOM 1510 N N . ILE A 1 187 ? -17.779 2.881 3.413 1.00 90.38 187 ILE A N 1
ATOM 1511 C CA . ILE A 1 187 ? -17.327 2.747 2.020 1.00 90.38 187 ILE A CA 1
ATOM 1512 C C . ILE A 1 187 ? -18.294 3.451 1.054 1.00 90.38 187 ILE A C 1
ATOM 1514 O O . ILE A 1 187 ? -17.863 4.161 0.145 1.00 90.38 187 ILE A O 1
ATOM 1518 N N . GLN A 1 188 ? -19.606 3.278 1.243 1.00 87.88 188 GLN A N 1
ATOM 1519 C CA . GLN A 1 188 ? -20.622 3.922 0.406 1.00 87.88 188 GLN A CA 1
ATOM 1520 C C . GLN A 1 188 ? -20.609 5.447 0.541 1.00 87.88 188 GLN A C 1
ATOM 1522 O O . GLN A 1 188 ? -20.668 6.144 -0.470 1.00 87.88 188 GLN A O 1
ATOM 1527 N N . GLN A 1 189 ? -20.500 5.973 1.763 1.00 85.19 189 GLN A N 1
ATOM 1528 C CA . GLN A 1 189 ? -20.441 7.419 1.993 1.00 85.19 189 GLN A CA 1
ATOM 1529 C C . GLN A 1 189 ? -19.205 8.046 1.349 1.00 85.19 189 GLN A C 1
ATOM 1531 O O . GLN A 1 189 ? -19.315 9.075 0.684 1.00 85.19 189 GLN A O 1
ATOM 1536 N N . THR A 1 190 ? -18.051 7.394 1.482 1.00 78.88 190 THR A N 1
ATOM 1537 C CA . THR A 1 190 ? -16.802 7.849 0.873 1.00 78.88 190 THR A CA 1
ATOM 1538 C C . THR A 1 190 ? -16.897 7.846 -0.653 1.00 78.88 190 THR A C 1
ATOM 1540 O O . THR A 1 190 ? -16.554 8.846 -1.279 1.00 78.88 190 THR A O 1
ATOM 1543 N N . LYS A 1 191 ? -17.439 6.780 -1.266 1.00 73.50 191 LYS A N 1
ATOM 1544 C CA . LYS A 1 191 ? -17.674 6.733 -2.722 1.00 73.50 191 LYS A CA 1
ATOM 1545 C C . LYS A 1 191 ? -18.546 7.908 -3.180 1.00 73.50 191 LYS A C 1
ATOM 1547 O O . LYS A 1 191 ? -18.176 8.580 -4.136 1.00 73.50 191 LYS A O 1
ATOM 1552 N N . SER A 1 192 ? -19.647 8.204 -2.488 1.00 59.81 192 SER A N 1
ATOM 1553 C CA . SER A 1 192 ? -20.538 9.321 -2.841 1.00 59.81 192 SER A CA 1
ATOM 1554 C C . SER A 1 192 ? -19.852 10.690 -2.818 1.00 59.81 192 SER A C 1
ATOM 1556 O O . SER A 1 192 ? -20.172 11.526 -3.654 1.00 59.81 192 SER A O 1
ATOM 1558 N N . ILE A 1 193 ? -18.901 10.924 -1.907 1.00 61.12 193 ILE A N 1
ATOM 1559 C CA . ILE A 1 193 ? -18.140 12.185 -1.855 1.00 61.12 193 ILE A CA 1
ATOM 1560 C C . ILE A 1 193 ? -17.229 12.318 -3.081 1.00 61.12 193 ILE A C 1
ATOM 1562 O O . ILE A 1 193 ? -17.171 13.386 -3.682 1.00 61.12 193 ILE A O 1
ATOM 1566 N N . TYR A 1 194 ? -16.564 11.235 -3.490 1.00 56.12 194 TYR A N 1
ATOM 1567 C CA . TYR A 1 194 ? -15.689 11.246 -4.666 1.00 56.12 194 TYR A CA 1
ATOM 1568 C C . TYR A 1 194 ? -16.444 11.344 -6.001 1.00 56.12 194 TYR A C 1
ATOM 1570 O O . TYR A 1 194 ? -15.857 11.799 -6.971 1.00 56.12 194 TYR A O 1
ATOM 1578 N N . TRP A 1 195 ? -17.726 10.962 -6.063 1.00 50.28 195 TRP A N 1
ATOM 1579 C CA . TRP A 1 195 ? -18.572 11.144 -7.257 1.00 50.28 195 TRP A CA 1
ATOM 1580 C C . TRP A 1 195 ? -19.149 12.563 -7.408 1.00 50.2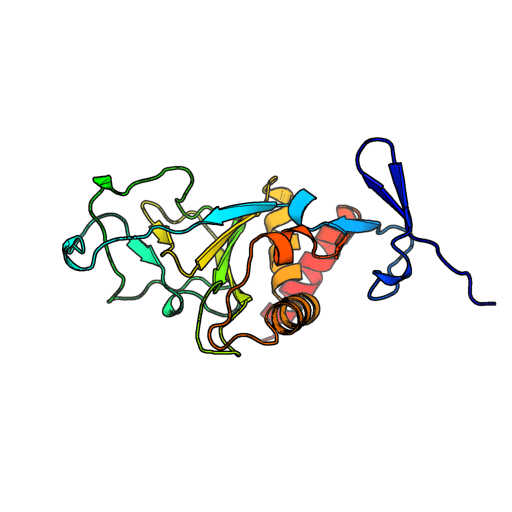8 195 TRP A C 1
ATOM 1582 O O . TRP A 1 195 ? -19.785 12.852 -8.420 1.00 50.28 195 TRP A O 1
ATOM 1592 N N . LEU A 1 196 ? -18.972 13.434 -6.411 1.00 42.34 196 LEU A N 1
ATOM 1593 C CA . LEU A 1 196 ? -19.445 14.825 -6.430 1.00 42.34 196 LEU A CA 1
ATOM 1594 C C . LEU A 1 196 ? -18.368 15.834 -6.879 1.00 42.34 196 LEU A C 1
ATOM 1596 O O . LEU A 1 196 ? -18.624 17.039 -6.845 1.00 42.34 196 LEU A O 1
ATOM 1600 N N . TYR A 1 197 ? -17.203 15.350 -7.319 1.00 36.12 197 TYR A N 1
ATOM 1601 C CA . TYR A 1 197 ? -16.092 16.121 -7.889 1.00 36.12 197 TYR A CA 1
ATOM 1602 C C . TYR A 1 197 ? -15.680 15.542 -9.244 1.00 36.12 197 TYR A C 1
ATOM 1604 O O . TYR A 1 197 ? -15.138 16.323 -10.057 1.00 36.12 197 TYR A O 1
#

Sequence (197 aa):
MRDYFCYYEKVGSETKNITDEIPFDIPNSWCFIRLKELIKIISGVSYDKRDICSDGIRILRGGNIGELTIQLQQDDVFLPYKYLDEEKQIKNGDIIIVASTGSKIAIGRAGFAEKDYPNTQIGAFLRIVRPINIDFADYLKCLFSTDYYREHIRESVHGNTINNVKSEYLDSFIVPLPPVAEQKRVIQQTKSIYWLY

Secondary structure (DSSP, 8-state):
-------EEEETTEEEE-GGG--S---TT-EEEEGGGTEEEEEPBP--GGG-BSSSEEEE-GGGB-SS-B---TT-EEE-GGG--TTTS--TT-EEEE-EES-TTTTT-EEE-SS--TTEEEBTTEEEEEESSGGGHHHHHHHHTSHHHHHHHHHHTTT-SSEE--HHHHHT-EEEE--HHHHHHHHHHHHHHHTT-

Solvent-accessible surface area (backbone atoms only — not comparable to full-atom values): 11304 Å² total; per-residue (Å²): 130,85,78,80,76,77,39,71,47,76,59,90,93,44,77,44,82,42,46,92,73,57,92,70,92,71,63,89,77,40,45,78,44,44,41,46,84,50,39,45,82,41,75,31,53,80,81,60,80,87,56,56,44,96,62,60,31,36,38,43,51,70,86,24,47,38,91,58,30,69,48,89,61,96,85,55,47,18,29,49,68,91,74,68,46,86,84,50,42,45,39,55,43,24,32,37,28,25,25,46,39,80,44,82,78,53,44,59,38,33,11,35,30,95,44,67,40,83,62,24,34,39,26,56,44,32,31,38,43,31,44,73,47,71,89,45,20,64,50,50,52,56,50,65,68,33,65,70,48,49,48,54,46,57,65,73,38,65,92,53,93,60,33,55,66,52,70,66,63,51,39,65,34,74,38,80,45,58,47,71,71,52,42,53,50,52,47,52,53,53,52,56,59,64,74,75,111

Foldseek 3Di:
DPPQPFAWDDDPPDIDTCSVVDPDDDPPQKHKDFLLVFWDKAFFDDDDPVQWDPDFQWADELVQQDQQAGRDDPPTTHGHCVRDDPVQFDAALKKKAQFKDQDLVSHLRIYHRNGGDPSYGYHRRMMITHTPDSLCSLLVSVVSNDVLSSVLQSVVQPDDSMGGHDVVSRRRDMDMGHDSVVSVVSSVVVVVVVVVD

Mean predicted aligned error: 5.83 Å

Nearest PDB structures (foldseek):
  7vru-assembly1_C  TM=8.496E-01  e=4.263E-12  Aquipseudomonas alcaligenes
  7vs4-assembly1_C  TM=8.539E-01  e=7.517E-12  Aquipseudomonas alcaligenes
  8vsr-assembly1_D  TM=8.174E-01  e=2.187E-09  Streptococcus pyogenes MGAS315
  1yf2-assembly2_B  TM=7.285E-01  e=2.909E-10  Methanocaldococcus jannaschii DSM 2661
  8w2p-assembly1_C  TM=7.851E-01  e=6.775E-07  Geobacillus stearothermophilus